Protein AF-C5KRQ6-F1 (afdb_monomer_lite)

Sequence (187 aa):
MTGAALGMICVVANYDDRAAVFVEAMVIGYIGKLASLYPPIQYAGRQFMNTWFVVCLDLTIATTDSKKEMVIAAAWRVGLTTCGILYCTIISGMLFPDFASDQMRLRSAHAISRAGHGVKCAVDQLVVSRTSNEDNIEIEDLREQFGSDVFQDLQTVMSCQSDAAAEIAVFGRTMLLSDMSTRVFKN

Organism: Perkinsus marinus (strain ATCC 50983 / TXsc) (NCBI:txid423536)

Foldseek 3Di:
DVLLVVLLVLCVVPVPDLVSSLVSLVVQLVVLVVQLVDVVCVVVSVVSNVLSCVSSVCLSVVPPDDSVVSNVSSVVSVVVVVVVVVVCVVVVCLVCLCVLLVVLVVLVVVLVVLVVVVVVVVVVVVVVPVVDPDPDDPDPCCVVVSVVVSVVSVVVSVVSPVVLVVSCVVCVVVVSDDPVSVVVPPD

Radius of gyration: 27.28 Å; chains: 1; bounding box: 44×38×87 Å

pLDDT: mean 70.38, std 9.3, range [38.59, 85.38]

Secondary structure (DSSP, 8-state):
-HHHHHHHHHHHHSTT-HHHHHHHHHHHHHHHHHHTTSGGGHHHHHHHHHHHHHHHHHHHHTTTS-HHHHHHHHHHHHHHHHHHHHHHHHHHHHH-TTHHHHHHHHHHHHHHHHHHHHHHHHHHHHHHHHH---S------THHHHHHHHHHHHHHHHHHHHHHHHHHHHHGGGT-S-TTHHHHT--

Structure (mmCIF, N/CA/C/O backbone):
data_AF-C5KRQ6-F1
#
_entry.id   AF-C5KRQ6-F1
#
loop_
_atom_site.group_PDB
_atom_site.id
_atom_site.type_symbol
_atom_site.label_atom_id
_atom_site.label_alt_id
_atom_site.label_comp_id
_atom_site.label_asym_id
_atom_site.label_entity_id
_atom_site.label_seq_id
_atom_site.pdbx_PDB_ins_code
_atom_site.Cartn_x
_atom_site.Cartn_y
_atom_site.Cartn_z
_atom_site.occupancy
_atom_site.B_iso_or_equiv
_atom_site.auth_seq_id
_atom_site.auth_comp_id
_atom_site.auth_asym_id
_atom_site.auth_atom_id
_atom_site.pdbx_PDB_model_num
ATOM 1 N N . MET A 1 1 ? -8.296 1.570 10.124 1.00 55.97 1 MET A N 1
ATOM 2 C CA . MET A 1 1 ? -9.488 2.173 10.771 1.00 55.97 1 MET A CA 1
ATOM 3 C C . MET A 1 1 ? -10.711 1.261 10.744 1.00 55.97 1 MET A C 1
ATOM 5 O O . MET A 1 1 ? -11.377 1.159 11.763 1.00 55.97 1 MET A O 1
ATOM 9 N N . THR A 1 2 ? -10.982 0.559 9.639 1.00 61.66 2 THR A N 1
ATOM 10 C CA . THR A 1 2 ? -12.114 -0.384 9.505 1.00 61.66 2 THR A CA 1
ATOM 11 C C . THR A 1 2 ? -12.164 -1.457 10.596 1.00 61.66 2 THR A C 1
ATOM 13 O O . THR A 1 2 ? -13.228 -1.691 11.153 1.00 61.66 2 THR A O 1
ATOM 16 N N . GLY A 1 3 ? -11.016 -2.036 10.972 1.00 61.69 3 GLY A N 1
ATOM 17 C CA . GLY A 1 3 ? -10.927 -2.978 12.096 1.00 61.69 3 GLY A CA 1
ATOM 18 C C . GLY A 1 3 ? -11.428 -2.371 13.405 1.00 61.69 3 GLY A C 1
ATOM 19 O O . GLY A 1 3 ? -12.387 -2.860 13.973 1.00 61.69 3 GLY A O 1
ATOM 20 N N . ALA A 1 4 ? -10.876 -1.243 13.850 1.00 61.91 4 ALA A N 1
ATOM 21 C CA . ALA A 1 4 ? -11.290 -0.617 15.111 1.00 61.91 4 ALA A CA 1
ATOM 22 C C . ALA A 1 4 ? -12.792 -0.237 15.149 1.00 61.91 4 ALA A C 1
ATOM 24 O O . ALA A 1 4 ? -13.435 -0.371 16.188 1.00 61.91 4 ALA A O 1
ATOM 25 N N . ALA A 1 5 ? -13.367 0.172 14.011 1.00 66.19 5 ALA A N 1
ATOM 26 C CA . ALA A 1 5 ? -14.798 0.462 13.891 1.00 66.19 5 ALA A CA 1
ATOM 27 C C . ALA A 1 5 ? -15.676 -0.799 14.002 1.00 66.19 5 ALA A C 1
ATOM 29 O O . ALA A 1 5 ? -16.679 -0.782 14.711 1.00 66.19 5 ALA A O 1
ATOM 30 N N . LEU A 1 6 ? -15.279 -1.905 13.364 1.00 67.38 6 LEU A N 1
ATOM 31 C CA . LEU A 1 6 ? -15.968 -3.195 13.495 1.00 67.38 6 LEU A CA 1
ATOM 32 C C . LEU A 1 6 ? -15.951 -3.701 14.943 1.00 67.38 6 LEU A C 1
ATOM 34 O O . LEU A 1 6 ? -16.947 -4.236 15.416 1.00 67.38 6 LEU A O 1
ATOM 38 N N . GLY A 1 7 ? -14.860 -3.459 15.674 1.00 64.44 7 GLY A N 1
ATOM 39 C CA . GLY A 1 7 ? -14.731 -3.835 17.088 1.00 64.44 7 GLY A CA 1
ATOM 40 C C . GLY A 1 7 ? -15.720 -3.099 17.981 1.00 64.44 7 GLY A C 1
ATOM 41 O O . GLY A 1 7 ? -16.367 -3.714 18.823 1.00 64.44 7 GLY A O 1
ATOM 42 N N . MET A 1 8 ? -15.898 -1.798 17.748 1.00 67.19 8 MET A N 1
ATOM 43 C CA . MET A 1 8 ? -16.927 -1.003 18.424 1.00 67.19 8 MET A CA 1
ATOM 44 C C . MET A 1 8 ? -18.336 -1.528 18.134 1.00 67.19 8 MET A C 1
ATOM 46 O O . MET A 1 8 ? -19.148 -1.623 19.049 1.00 67.19 8 MET A O 1
ATOM 50 N N . ILE A 1 9 ? -18.622 -1.905 16.885 1.00 71.69 9 ILE A N 1
ATOM 51 C CA . ILE A 1 9 ? -19.933 -2.443 16.499 1.00 71.69 9 ILE A CA 1
ATOM 52 C C . ILE A 1 9 ? -20.206 -3.775 17.210 1.00 71.69 9 ILE A C 1
ATOM 54 O O . ILE A 1 9 ? -21.286 -3.931 17.768 1.00 71.69 9 ILE A O 1
ATOM 58 N N . CYS A 1 10 ? -19.233 -4.690 17.269 1.00 69.62 10 CYS A N 1
ATOM 59 C CA . CYS A 1 10 ? -19.377 -5.967 17.982 1.00 69.62 10 CYS A CA 1
ATOM 60 C C . CYS A 1 10 ? -19.652 -5.773 19.483 1.00 69.62 10 CYS A C 1
ATOM 62 O O . CYS A 1 10 ? -20.529 -6.424 20.046 1.00 69.62 10 CYS A O 1
ATOM 64 N N . VAL A 1 11 ? -18.952 -4.833 20.130 1.00 68.38 11 VAL A N 1
ATOM 65 C CA . VAL A 1 11 ? -19.159 -4.527 21.559 1.00 68.38 11 VAL A CA 1
ATOM 66 C C . VAL A 1 11 ? -20.533 -3.903 21.812 1.00 68.38 11 VAL A C 1
ATOM 68 O O . VAL A 1 11 ? -21.165 -4.208 22.819 1.00 68.38 11 VAL A O 1
ATOM 71 N N . VAL A 1 12 ? -21.013 -3.042 20.910 1.00 69.94 12 VAL A N 1
ATOM 72 C CA . VAL A 1 12 ? -22.340 -2.416 21.030 1.00 69.94 12 VAL A CA 1
ATOM 73 C C . VAL A 1 12 ? -23.464 -3.414 20.738 1.00 69.94 12 VAL A C 1
ATOM 75 O O . VAL A 1 12 ? -24.499 -3.363 21.400 1.00 69.94 12 VAL A O 1
ATOM 78 N N . ALA A 1 13 ? -23.270 -4.320 19.776 1.00 73.12 13 ALA A N 1
ATOM 79 C CA . ALA A 1 13 ? -24.279 -5.289 19.359 1.00 73.12 13 ALA A CA 1
ATOM 80 C C . ALA A 1 13 ? -24.497 -6.406 20.392 1.00 73.12 13 ALA A C 1
ATOM 82 O O . ALA A 1 13 ? -25.642 -6.757 20.660 1.00 73.12 13 ALA A O 1
ATOM 83 N N . ASN A 1 14 ? -23.425 -6.926 21.002 1.00 70.25 14 ASN A N 1
ATOM 84 C CA . ASN A 1 14 ? -23.485 -8.103 21.876 1.00 70.25 14 ASN A CA 1
ATOM 85 C C . ASN A 1 14 ? -22.848 -7.859 23.250 1.00 70.25 14 ASN A C 1
ATOM 87 O O . ASN A 1 14 ? -22.051 -8.656 23.730 1.00 70.25 14 ASN A O 1
ATOM 91 N N . TYR A 1 15 ? -23.196 -6.759 23.917 1.00 65.38 15 TYR A N 1
ATOM 92 C CA . TYR A 1 15 ? -22.554 -6.400 25.189 1.00 65.38 15 TYR A CA 1
ATOM 93 C C . TYR A 1 15 ? -22.818 -7.402 26.341 1.00 65.38 15 TYR A C 1
ATOM 95 O O . TYR A 1 15 ? -22.016 -7.471 27.271 1.00 65.38 15 TYR A O 1
ATOM 103 N N . ASP A 1 16 ? -23.938 -8.141 26.310 1.00 63.03 16 ASP A N 1
ATOM 104 C CA . ASP A 1 16 ? -24.380 -9.021 27.411 1.00 63.03 16 ASP A CA 1
ATOM 105 C C . ASP A 1 16 ? -23.802 -10.446 27.334 1.00 63.03 16 ASP A C 1
ATOM 107 O O . ASP A 1 16 ? -23.694 -11.118 28.361 1.00 63.03 16 ASP A O 1
ATOM 111 N N . ASP A 1 17 ? -23.399 -10.916 26.146 1.00 69.50 17 ASP A N 1
ATOM 112 C CA . ASP A 1 17 ? -22.912 -12.286 25.946 1.00 69.50 17 ASP A CA 1
ATOM 113 C C . ASP A 1 17 ? -21.424 -12.310 25.565 1.00 69.50 17 ASP A C 1
ATOM 115 O O . ASP A 1 17 ? -21.011 -12.062 24.429 1.00 69.50 17 ASP A O 1
ATOM 119 N N . ARG A 1 18 ? -20.600 -12.660 26.557 1.00 65.44 18 ARG A N 1
ATOM 120 C CA . ARG A 1 18 ? -19.135 -12.735 26.445 1.00 65.44 18 ARG A CA 1
ATOM 121 C C . ARG A 1 18 ? -18.680 -13.761 25.412 1.00 65.44 18 ARG A C 1
ATOM 123 O O . ARG A 1 18 ? -17.660 -13.554 24.752 1.00 65.44 18 ARG A O 1
ATOM 130 N N . ALA A 1 19 ? -19.407 -14.870 25.293 1.00 69.88 19 ALA A N 1
ATOM 131 C CA . ALA A 1 19 ? -19.068 -15.920 24.346 1.00 69.88 19 ALA A CA 1
ATOM 132 C C . ALA A 1 19 ? -19.356 -15.450 22.917 1.00 69.88 19 ALA A C 1
ATOM 134 O O . ALA A 1 19 ? -18.533 -15.673 22.031 1.00 69.88 19 ALA A O 1
ATOM 135 N N . ALA A 1 20 ? -20.458 -14.723 22.714 1.00 69.69 20 ALA A N 1
ATOM 136 C CA . ALA A 1 20 ? -20.800 -14.144 21.419 1.00 69.69 20 ALA A CA 1
ATOM 137 C C . ALA A 1 20 ? -19.736 -13.142 20.941 1.00 69.69 20 ALA A C 1
ATOM 139 O O . ALA A 1 20 ? -19.226 -13.285 19.832 1.00 69.69 20 ALA A O 1
ATOM 140 N N . VAL A 1 21 ? -19.304 -12.206 21.798 1.00 69.06 21 VAL A N 1
ATOM 141 C CA . VAL A 1 21 ? -18.252 -11.226 21.446 1.00 69.06 21 VAL A CA 1
ATOM 142 C C . VAL A 1 21 ? -16.930 -11.915 21.103 1.00 69.06 21 VAL A C 1
ATOM 144 O O . VAL A 1 21 ? -16.246 -11.518 20.159 1.00 69.06 21 VAL A O 1
ATOM 147 N N . PHE A 1 22 ? -16.564 -12.969 21.836 1.00 74.06 22 PHE A N 1
ATOM 148 C CA . PHE A 1 22 ? -15.344 -13.729 21.563 1.00 74.06 22 PHE A CA 1
ATOM 149 C C . PHE A 1 22 ? -15.416 -14.516 20.244 1.00 74.06 22 PHE A C 1
ATOM 151 O O . PHE A 1 22 ? -14.442 -14.561 19.489 1.00 74.06 22 PHE A O 1
ATOM 158 N N . VAL A 1 23 ? -16.568 -15.113 19.933 1.00 75.56 23 VAL A N 1
ATOM 159 C CA . VAL A 1 23 ? -16.784 -15.844 18.677 1.00 75.56 23 VAL A CA 1
ATOM 160 C C . VAL A 1 23 ? -16.802 -14.889 17.483 1.00 75.56 23 VAL A C 1
ATOM 162 O O . VAL A 1 23 ? -16.120 -15.148 16.492 1.00 75.56 23 VAL A O 1
ATOM 165 N N . GLU A 1 24 ? -17.491 -13.751 17.578 1.00 71.88 24 GLU A N 1
ATOM 166 C CA . GLU A 1 24 ? -17.483 -12.714 16.535 1.00 71.88 24 GLU A CA 1
ATOM 167 C C . GLU A 1 24 ? -16.070 -12.175 16.287 1.00 71.88 24 GLU A C 1
ATOM 169 O O . GLU A 1 24 ? -15.627 -12.039 15.142 1.00 71.88 24 GLU A O 1
ATOM 174 N N . ALA A 1 25 ? -15.313 -11.964 17.364 1.00 72.75 25 ALA A N 1
ATOM 175 C CA . ALA A 1 25 ? -13.907 -11.613 17.297 1.00 72.75 25 ALA A CA 1
ATOM 176 C C . ALA A 1 25 ? -13.062 -12.673 16.566 1.00 72.75 25 ALA A C 1
ATOM 178 O O . ALA A 1 25 ? -12.245 -12.327 15.710 1.00 72.75 25 ALA A O 1
ATOM 179 N N . MET A 1 26 ? -13.254 -13.961 16.848 1.00 76.19 26 MET A N 1
ATOM 180 C CA . MET A 1 26 ? -12.542 -15.040 16.154 1.00 76.19 26 MET A CA 1
ATOM 181 C C . MET A 1 26 ? -12.874 -15.083 14.657 1.00 76.19 26 MET A C 1
ATOM 183 O O . MET A 1 26 ? -11.964 -15.224 13.837 1.00 76.19 26 MET A O 1
ATOM 187 N N . VAL A 1 27 ? -14.146 -14.905 14.286 1.00 79.75 27 VAL A N 1
ATOM 188 C CA . VAL A 1 27 ? -14.591 -14.889 12.881 1.00 79.75 27 VAL A CA 1
ATOM 189 C C . VAL A 1 27 ? -13.942 -13.737 12.114 1.00 79.75 27 VAL A C 1
ATOM 191 O O . VAL A 1 27 ? -13.395 -13.940 11.028 1.00 79.75 27 VAL A O 1
ATOM 194 N N . ILE A 1 28 ? -13.922 -12.535 12.690 1.00 76.50 28 ILE A N 1
ATOM 195 C CA . ILE A 1 28 ? -13.298 -11.367 12.056 1.00 76.50 28 ILE A CA 1
ATOM 196 C C . ILE A 1 28 ? -11.774 -11.545 11.956 1.00 76.50 28 ILE A C 1
ATOM 198 O O . ILE A 1 28 ? -11.183 -11.260 10.911 1.00 76.50 28 ILE A O 1
ATOM 202 N N . GLY A 1 29 ? -11.132 -12.096 12.990 1.00 77.06 29 GLY A N 1
ATOM 203 C CA . GLY A 1 29 ? -9.709 -12.443 12.954 1.00 77.06 29 GLY A CA 1
ATOM 204 C C . GLY A 1 29 ? -9.375 -13.464 11.860 1.00 77.06 29 GLY A C 1
ATOM 205 O O . GLY A 1 29 ? -8.373 -13.315 11.157 1.00 77.06 29 GLY A O 1
ATOM 206 N N . TYR A 1 30 ? -10.242 -14.459 11.658 1.00 81.75 30 TYR A N 1
ATOM 207 C CA . TYR A 1 30 ? -10.107 -15.462 10.602 1.00 81.75 30 TYR A CA 1
ATOM 208 C C . TYR A 1 30 ? -10.203 -14.845 9.200 1.00 81.75 30 TYR A C 1
ATOM 210 O O . TYR A 1 30 ? -9.361 -15.128 8.347 1.00 81.75 30 TYR A O 1
ATOM 218 N N . ILE A 1 31 ? -11.148 -13.927 8.973 1.00 81.56 31 ILE A N 1
ATOM 219 C CA . ILE A 1 31 ? -11.245 -13.163 7.715 1.00 81.56 31 ILE A CA 1
ATOM 220 C C . ILE A 1 31 ? -9.970 -12.339 7.483 1.00 81.56 31 ILE A C 1
ATOM 222 O O . ILE A 1 31 ? -9.421 -12.329 6.380 1.00 81.56 31 ILE A O 1
ATOM 226 N N . GLY A 1 32 ? -9.441 -11.710 8.535 1.00 75.62 32 GLY A N 1
ATOM 227 C CA . GLY A 1 32 ? -8.156 -11.011 8.492 1.00 75.62 32 GLY A CA 1
ATOM 228 C C . GLY A 1 32 ? -6.992 -11.912 8.076 1.00 75.62 32 GLY A C 1
ATOM 229 O O . GLY A 1 32 ? -6.156 -11.539 7.246 1.00 75.62 32 GLY A O 1
ATOM 230 N N . LYS A 1 33 ? -6.961 -13.139 8.605 1.00 79.19 33 LYS A N 1
ATOM 231 C CA . LYS A 1 33 ? -5.966 -14.147 8.234 1.00 79.19 33 LYS A CA 1
ATOM 232 C C . LYS A 1 33 ? -6.115 -14.581 6.779 1.00 79.19 33 LYS A C 1
ATOM 234 O O . LYS A 1 33 ? -5.097 -14.681 6.094 1.00 79.19 33 LYS A O 1
ATOM 239 N N . LEU A 1 34 ? -7.337 -14.792 6.296 1.00 81.94 34 LEU A N 1
ATOM 240 C CA . LEU A 1 34 ? -7.598 -15.108 4.891 1.00 81.94 34 LEU A CA 1
ATOM 241 C C . LEU A 1 34 ? -7.117 -13.984 3.967 1.00 81.94 34 LEU A C 1
ATOM 243 O O . LEU A 1 34 ? -6.416 -14.256 2.996 1.00 81.94 34 LEU A O 1
ATOM 247 N N . ALA A 1 35 ? -7.380 -12.723 4.317 1.00 77.69 35 ALA A N 1
ATOM 248 C CA . ALA A 1 35 ? -6.858 -11.578 3.574 1.00 77.69 35 ALA A CA 1
ATOM 249 C C . ALA A 1 35 ? -5.318 -11.568 3.546 1.00 77.69 35 ALA A C 1
ATOM 251 O O . ALA A 1 35 ? -4.715 -11.262 2.523 1.00 77.69 35 ALA A O 1
ATOM 252 N N . SER A 1 36 ? -4.659 -11.985 4.634 1.00 77.88 36 SER A N 1
ATOM 253 C CA . SER A 1 36 ? -3.191 -12.056 4.690 1.00 77.88 36 SER A CA 1
ATOM 254 C C . SER A 1 36 ? -2.554 -13.093 3.748 1.00 77.88 36 SER A C 1
ATOM 256 O O . SER A 1 36 ? -1.341 -13.055 3.539 1.00 77.88 36 SER A O 1
ATOM 258 N N . LEU A 1 37 ? -3.338 -14.022 3.188 1.00 82.19 37 LEU A N 1
ATOM 259 C CA . LEU A 1 37 ? -2.859 -15.009 2.214 1.00 82.19 37 LEU A CA 1
ATOM 260 C C . LEU A 1 37 ? -2.797 -14.445 0.788 1.00 82.19 37 LEU A C 1
ATOM 262 O O . LEU A 1 37 ? -2.116 -15.023 -0.055 1.00 82.19 37 LEU A O 1
ATOM 266 N N . TYR A 1 38 ? -3.466 -13.321 0.517 1.00 81.06 38 TYR A N 1
ATOM 267 C CA . TYR A 1 38 ? -3.449 -12.688 -0.796 1.00 81.06 38 TYR A CA 1
ATOM 268 C C . TYR A 1 38 ? -2.217 -11.764 -0.922 1.00 81.06 38 TYR A C 1
ATOM 270 O O . TYR A 1 38 ? -2.122 -10.784 -0.175 1.00 81.06 38 TYR A O 1
ATOM 278 N N . PRO A 1 39 ? -1.258 -12.042 -1.835 1.00 71.62 39 PRO A N 1
ATOM 279 C CA . PRO A 1 39 ? 0.042 -11.357 -1.875 1.00 71.62 39 PRO A CA 1
ATOM 280 C C . PRO A 1 39 ? -0.027 -9.819 -1.946 1.00 71.62 39 PRO A C 1
ATOM 282 O O . PRO A 1 39 ? 0.722 -9.174 -1.214 1.00 71.62 39 PRO A O 1
ATOM 285 N N . PRO A 1 40 ? -0.945 -9.203 -2.719 1.00 69.88 40 PRO A N 1
ATOM 286 C CA . PRO A 1 40 ? -1.066 -7.743 -2.789 1.00 69.88 40 PRO A CA 1
ATOM 287 C C . PRO A 1 40 ? -1.451 -7.059 -1.469 1.00 69.88 40 PRO A C 1
ATOM 289 O O . PRO A 1 40 ? -1.097 -5.906 -1.252 1.00 69.88 40 PRO A O 1
ATOM 292 N N . ILE A 1 41 ? -2.174 -7.747 -0.578 1.00 73.50 41 ILE A N 1
ATOM 293 C CA . ILE A 1 41 ? -2.696 -7.171 0.679 1.00 73.50 41 ILE A CA 1
ATOM 294 C C . ILE A 1 41 ? -2.135 -7.872 1.921 1.00 73.50 41 ILE A C 1
ATOM 296 O O . ILE A 1 41 ? -2.608 -7.642 3.035 1.00 73.50 41 ILE A O 1
ATOM 300 N N . GLN A 1 42 ? -1.110 -8.712 1.755 1.00 74.06 42 GLN A N 1
ATOM 301 C CA . GLN A 1 42 ? -0.561 -9.569 2.805 1.00 74.06 42 GLN A CA 1
ATOM 302 C C . GLN A 1 42 ? -0.180 -8.789 4.072 1.00 74.06 42 GLN A C 1
ATOM 304 O O . GLN A 1 42 ? -0.476 -9.226 5.189 1.00 74.06 42 GLN A O 1
ATOM 309 N N . TYR A 1 43 ? 0.447 -7.620 3.910 1.00 74.44 43 TYR A N 1
ATOM 310 C CA . TYR A 1 43 ? 0.819 -6.757 5.031 1.00 74.44 43 TYR A CA 1
ATOM 311 C C . TYR A 1 43 ? -0.409 -6.176 5.742 1.00 74.44 43 TYR A C 1
ATOM 313 O O . TYR A 1 43 ? -0.499 -6.238 6.968 1.00 74.44 43 TYR A O 1
ATOM 321 N N . ALA A 1 44 ? -1.387 -5.682 4.977 1.00 71.94 44 ALA A N 1
ATOM 322 C CA . ALA A 1 44 ? -2.624 -5.125 5.516 1.00 71.94 44 ALA A CA 1
ATOM 323 C C . ALA A 1 44 ? -3.437 -6.184 6.276 1.00 71.94 44 ALA A C 1
ATOM 325 O O . ALA A 1 44 ? -3.900 -5.921 7.385 1.00 71.94 44 ALA A O 1
ATOM 326 N N . GLY A 1 45 ? -3.538 -7.402 5.734 1.00 72.81 45 GLY A N 1
ATOM 327 C CA . GLY A 1 45 ? -4.190 -8.531 6.400 1.00 72.81 45 GLY A CA 1
ATOM 328 C C . GLY A 1 45 ? -3.483 -8.947 7.693 1.00 72.81 45 GLY A C 1
ATOM 329 O O . GLY A 1 45 ? -4.137 -9.166 8.713 1.00 72.81 45 GLY A O 1
ATOM 330 N N . ARG A 1 46 ? -2.140 -8.988 7.701 1.00 74.88 46 ARG A N 1
ATOM 331 C CA . ARG A 1 46 ? -1.363 -9.257 8.927 1.00 74.88 46 ARG A CA 1
ATOM 332 C C . ARG A 1 46 ? -1.565 -8.177 9.984 1.00 74.88 46 ARG A C 1
ATOM 334 O O . ARG A 1 46 ? -1.758 -8.516 11.149 1.00 74.88 46 ARG A O 1
ATOM 341 N N . GLN A 1 47 ? -1.543 -6.902 9.595 1.00 74.81 47 GLN A N 1
ATOM 342 C CA . GLN A 1 47 ? -1.747 -5.813 10.547 1.00 74.81 47 GLN A CA 1
ATOM 343 C C . GLN A 1 47 ? -3.163 -5.781 11.105 1.00 74.81 47 GLN A C 1
ATOM 345 O O . GLN A 1 47 ? -3.333 -5.609 12.311 1.00 74.81 47 GLN A O 1
ATOM 350 N N . PHE A 1 48 ? -4.165 -6.013 10.257 1.00 75.50 48 PHE A N 1
ATOM 351 C CA . PHE A 1 48 ? -5.555 -6.144 10.677 1.00 75.50 48 PHE A CA 1
ATOM 352 C C . PHE A 1 48 ? -5.716 -7.253 11.721 1.00 75.50 48 PHE A C 1
ATOM 354 O O . PHE A 1 48 ? -6.292 -7.023 12.778 1.00 75.50 48 PHE A O 1
ATOM 361 N N . MET A 1 49 ? -5.141 -8.431 11.468 1.00 74.56 49 MET A N 1
ATOM 362 C CA . MET A 1 49 ? -5.190 -9.546 12.412 1.00 74.56 49 MET A CA 1
ATOM 363 C C . MET A 1 49 ? -4.501 -9.209 13.743 1.00 74.56 49 MET A C 1
ATOM 365 O O . MET A 1 49 ? -5.057 -9.503 14.796 1.00 74.56 49 MET A O 1
ATOM 369 N N . ASN A 1 50 ? -3.329 -8.564 13.718 1.00 74.00 50 ASN A N 1
ATOM 370 C CA . ASN A 1 50 ? -2.616 -8.172 14.938 1.00 74.00 50 ASN A CA 1
ATOM 371 C C . ASN A 1 50 ? -3.391 -7.143 15.767 1.00 74.00 50 ASN A C 1
ATOM 373 O O . ASN A 1 50 ? -3.528 -7.311 16.977 1.00 74.00 50 ASN A O 1
ATOM 377 N N . THR A 1 51 ? -3.919 -6.093 15.130 1.00 73.12 51 THR A N 1
ATOM 378 C CA . THR A 1 51 ? -4.735 -5.092 15.840 1.00 73.12 51 THR A CA 1
ATOM 379 C C . THR A 1 51 ? -5.981 -5.732 16.424 1.00 73.12 51 THR A C 1
ATOM 381 O O . THR A 1 51 ? -6.326 -5.465 17.570 1.00 73.12 51 THR A O 1
ATOM 384 N N . TRP A 1 52 ? -6.624 -6.616 15.667 1.00 72.75 52 TRP A N 1
ATOM 385 C CA . TRP A 1 52 ? -7.814 -7.314 16.122 1.00 72.75 52 TRP A CA 1
ATOM 386 C C . TRP A 1 52 ? -7.530 -8.249 17.301 1.00 72.75 52 TRP A C 1
ATOM 388 O O . TRP A 1 52 ? -8.256 -8.232 18.288 1.00 72.75 52 TRP A O 1
ATOM 398 N N . PHE A 1 53 ? -6.425 -8.995 17.258 1.00 70.06 53 PHE A N 1
ATOM 399 C CA . PHE A 1 53 ? -6.006 -9.862 18.356 1.00 70.06 53 PHE A CA 1
ATOM 400 C C . PHE A 1 53 ? -5.770 -9.066 19.646 1.00 70.06 53 PHE A C 1
ATOM 402 O O . PHE A 1 53 ? -6.301 -9.432 20.688 1.00 70.06 53 PHE A O 1
ATOM 409 N N . VAL A 1 54 ? -5.058 -7.936 19.572 1.00 68.06 54 VAL A N 1
ATOM 410 C CA . VAL A 1 54 ? -4.849 -7.045 20.729 1.00 68.06 54 VAL A CA 1
ATOM 411 C C . VAL A 1 54 ? -6.180 -6.490 21.250 1.00 68.06 54 VAL A C 1
ATOM 413 O O . VAL A 1 54 ? -6.416 -6.496 22.455 1.00 68.06 54 VAL A O 1
ATOM 416 N N . VAL A 1 55 ? -7.078 -6.058 20.358 1.00 68.56 55 VAL A N 1
ATOM 417 C CA . VAL A 1 55 ? -8.381 -5.492 20.739 1.00 68.56 55 VAL A CA 1
ATOM 418 C C . VAL A 1 55 ? -9.272 -6.526 21.421 1.00 68.56 55 VAL A C 1
ATOM 420 O O . VAL A 1 55 ? -9.906 -6.196 22.418 1.00 68.56 55 VAL A O 1
ATOM 423 N N . CYS A 1 56 ? -9.334 -7.756 20.915 1.00 66.88 56 CYS A N 1
ATOM 424 C CA . CYS A 1 56 ? -10.239 -8.777 21.437 1.00 66.88 56 CYS A CA 1
ATOM 425 C C . CYS A 1 56 ? -9.728 -9.408 22.733 1.00 66.88 56 CYS A C 1
ATOM 427 O O . CYS A 1 56 ? -10.529 -9.670 23.626 1.00 66.88 56 CYS A O 1
ATOM 429 N N . LEU A 1 57 ? -8.412 -9.600 22.860 1.00 67.19 57 LEU A N 1
ATOM 430 C CA . LEU A 1 57 ? -7.787 -10.210 24.036 1.00 67.19 57 LEU A CA 1
ATOM 431 C C . LEU A 1 57 ? -7.831 -9.259 25.247 1.00 67.19 57 LEU A C 1
ATOM 433 O O . LEU A 1 57 ? -8.155 -9.669 26.357 1.00 67.19 57 LEU A O 1
ATOM 437 N N . ASP A 1 58 ? -7.621 -7.962 25.021 1.00 64.69 58 ASP A N 1
ATOM 438 C CA . ASP A 1 58 ? -7.758 -6.940 26.064 1.00 64.69 58 ASP A CA 1
ATOM 439 C C . ASP A 1 58 ? -9.238 -6.721 26.462 1.00 64.69 58 ASP A C 1
ATOM 441 O O . ASP A 1 58 ? -9.541 -6.291 27.569 1.00 64.69 58 ASP A O 1
ATOM 445 N N . LEU A 1 59 ? -10.205 -7.022 25.580 1.00 61.91 59 LEU A N 1
ATOM 446 C CA . LEU A 1 59 ? -11.640 -6.980 25.908 1.00 61.91 59 LEU A CA 1
ATOM 447 C C . LEU A 1 59 ? -12.069 -8.184 26.746 1.00 61.91 59 LEU A C 1
ATOM 449 O O . LEU A 1 59 ? -12.791 -7.999 27.714 1.00 61.91 59 LEU A O 1
ATOM 453 N N . THR A 1 60 ? -11.615 -9.397 26.424 1.00 61.69 60 THR A N 1
ATOM 454 C CA . THR A 1 60 ? -11.947 -10.587 27.219 1.00 61.69 60 THR A CA 1
ATOM 455 C C . THR A 1 60 ? -11.311 -10.560 28.605 1.00 61.69 60 THR A C 1
ATOM 457 O O . THR A 1 60 ? -11.969 -10.961 29.562 1.00 61.69 60 THR A O 1
ATOM 460 N N . ILE A 1 61 ? -10.085 -10.042 28.745 1.00 63.50 61 ILE A N 1
ATOM 461 C CA . ILE A 1 61 ? -9.394 -9.959 30.043 1.00 63.50 61 ILE A CA 1
ATOM 462 C C . ILE A 1 61 ? -9.974 -8.853 30.945 1.00 63.50 61 ILE A C 1
ATOM 464 O O . ILE A 1 61 ? -10.103 -9.067 32.147 1.00 63.50 61 ILE A O 1
ATOM 468 N N . ALA A 1 62 ? -10.370 -7.699 30.398 1.00 56.66 62 ALA A N 1
ATOM 469 C CA . ALA A 1 62 ? -10.826 -6.545 31.187 1.00 56.66 62 ALA A CA 1
ATOM 470 C C . ALA A 1 62 ? -12.316 -6.584 31.615 1.00 56.66 62 ALA A C 1
ATOM 472 O O . ALA A 1 62 ? -12.837 -5.599 32.128 1.00 56.66 62 ALA A O 1
ATOM 473 N N . THR A 1 63 ? -13.035 -7.696 31.418 1.00 52.22 63 THR A N 1
ATOM 474 C CA . THR A 1 63 ? -14.514 -7.784 31.547 1.00 52.22 63 THR A CA 1
ATOM 475 C C . THR A 1 63 ? -15.073 -7.836 32.979 1.00 52.22 63 THR A C 1
ATOM 477 O O . THR A 1 63 ? -16.149 -8.398 33.214 1.00 52.22 63 THR A O 1
ATOM 480 N N . THR A 1 64 ? -14.399 -7.223 33.950 1.00 54.81 64 THR A N 1
ATOM 481 C CA . THR A 1 64 ? -14.970 -7.074 35.302 1.00 54.81 64 THR A CA 1
ATOM 482 C C . THR A 1 64 ? -15.842 -5.824 35.451 1.00 54.81 64 THR A C 1
ATOM 484 O O . THR A 1 64 ? -16.582 -5.736 36.427 1.00 54.81 64 THR A O 1
ATOM 487 N N . ASP A 1 65 ? -15.828 -4.905 34.478 1.00 58.00 65 ASP A N 1
ATOM 488 C CA . ASP A 1 65 ? -16.405 -3.571 34.656 1.00 58.00 65 ASP A CA 1
ATOM 489 C C . ASP A 1 65 ? -17.680 -3.258 33.853 1.00 58.00 65 ASP A C 1
ATOM 491 O O . ASP A 1 65 ? -18.041 -3.892 32.860 1.00 58.00 65 ASP A O 1
ATOM 495 N N . SER A 1 66 ? -18.386 -2.238 34.352 1.00 67.56 66 SER A N 1
ATOM 496 C CA . SER A 1 66 ? -19.676 -1.714 33.887 1.00 67.56 66 SER A CA 1
ATOM 497 C C . SER A 1 66 ? -19.689 -1.340 32.395 1.00 67.56 66 SER A C 1
ATOM 499 O O . SER A 1 66 ? -18.678 -0.914 31.841 1.00 67.56 66 SER A O 1
ATOM 501 N N . LYS A 1 67 ? -20.865 -1.389 31.740 1.00 68.50 67 LYS A N 1
ATOM 502 C CA . LYS A 1 67 ? -21.055 -1.096 30.294 1.00 68.50 67 LYS A CA 1
ATOM 503 C C . LYS A 1 67 ? -20.344 0.177 29.814 1.00 68.50 67 LYS A C 1
ATOM 505 O O . LYS A 1 67 ? -19.853 0.233 28.690 1.00 68.50 67 LYS A O 1
ATOM 510 N N . LYS A 1 68 ? -20.303 1.214 30.658 1.00 68.38 68 LYS A N 1
ATOM 511 C CA . LYS A 1 68 ? -19.635 2.487 30.345 1.00 68.38 68 LYS A CA 1
ATOM 512 C C . LYS A 1 68 ? -18.123 2.325 30.191 1.00 68.38 68 LYS A C 1
ATOM 514 O O . LYS A 1 68 ? -17.535 2.956 29.322 1.00 68.38 68 LYS A O 1
ATOM 519 N N . GLU A 1 69 ? -17.512 1.468 30.993 1.00 71.25 69 GLU A N 1
ATOM 520 C CA . GLU A 1 69 ? -16.069 1.247 31.003 1.00 71.25 69 GLU A CA 1
ATOM 521 C C . GLU A 1 69 ? -15.622 0.418 29.800 1.00 71.25 69 GLU A C 1
ATOM 523 O O . GLU A 1 69 ? -14.623 0.756 29.172 1.00 71.25 69 GLU A O 1
ATOM 528 N N . MET A 1 70 ? -16.429 -0.559 29.369 1.00 67.12 70 MET A N 1
ATOM 529 C CA . MET A 1 70 ? -16.178 -1.296 28.122 1.00 67.12 70 MET A CA 1
ATOM 530 C C . MET A 1 70 ? -16.188 -0.381 26.890 1.00 67.12 70 MET A C 1
ATOM 532 O O . MET A 1 70 ? -15.327 -0.499 26.017 1.00 67.12 70 MET A O 1
ATOM 536 N N . VAL A 1 71 ? -17.134 0.563 26.822 1.00 71.69 71 VAL A N 1
ATOM 537 C CA . VAL A 1 71 ? -17.211 1.530 25.713 1.00 71.69 71 VAL A CA 1
ATOM 538 C C . VAL A 1 71 ? -16.047 2.524 25.760 1.00 71.69 71 VAL A C 1
ATOM 540 O O . VAL A 1 71 ? -15.462 2.826 24.721 1.00 71.69 71 VAL A O 1
ATOM 543 N N . ILE A 1 72 ? -15.663 3.003 26.947 1.00 74.75 72 ILE A N 1
ATOM 544 C CA . ILE A 1 72 ? -14.508 3.900 27.113 1.00 74.75 72 ILE A CA 1
ATOM 545 C C . ILE A 1 72 ? -13.201 3.188 26.735 1.00 74.75 72 ILE A C 1
ATOM 547 O O . ILE A 1 72 ? -12.380 3.764 26.021 1.00 74.75 72 ILE A O 1
ATOM 551 N N . ALA A 1 73 ? -13.027 1.926 27.133 1.00 69.25 73 ALA A N 1
ATOM 552 C CA . ALA A 1 73 ? -11.873 1.117 26.752 1.00 69.25 73 ALA A CA 1
ATOM 553 C C . ALA A 1 73 ? -11.809 0.911 25.229 1.00 69.25 73 ALA A C 1
ATOM 555 O O . ALA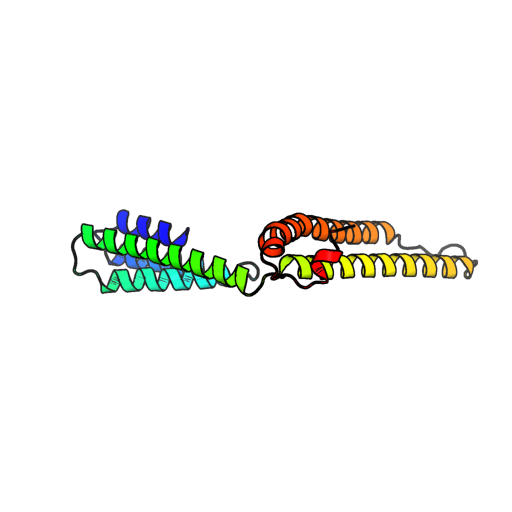 A 1 73 ? -10.755 1.101 24.618 1.00 69.25 73 ALA A O 1
ATOM 556 N N . ALA A 1 74 ? -12.943 0.607 24.587 1.00 69.19 74 ALA A N 1
ATOM 557 C CA . ALA A 1 74 ? -13.023 0.507 23.131 1.00 69.19 74 ALA A CA 1
ATOM 558 C C . ALA A 1 74 ? -12.678 1.842 22.437 1.00 69.19 74 ALA A C 1
ATOM 560 O O . ALA A 1 74 ? -11.908 1.857 21.474 1.00 69.19 74 ALA A O 1
ATOM 561 N N . ALA A 1 75 ? -13.168 2.971 22.958 1.00 74.19 75 ALA A N 1
ATOM 562 C CA . ALA A 1 75 ? -12.872 4.301 22.428 1.00 74.19 75 ALA A CA 1
ATOM 563 C C . ALA A 1 75 ? -11.383 4.672 22.561 1.00 74.19 75 ALA A C 1
ATOM 565 O O . ALA A 1 75 ? -10.784 5.173 21.606 1.00 74.19 75 ALA A O 1
ATOM 566 N N . TRP A 1 76 ? -10.757 4.372 23.705 1.00 72.94 76 TRP A N 1
ATOM 567 C CA . TRP A 1 76 ? -9.324 4.599 23.916 1.00 72.94 76 TRP A CA 1
ATOM 568 C C . TRP A 1 76 ? -8.470 3.805 22.922 1.00 72.94 76 TRP A C 1
ATOM 570 O O . TRP A 1 76 ? -7.506 4.330 22.363 1.00 72.94 76 TRP A O 1
ATOM 580 N N . ARG A 1 77 ? -8.873 2.568 22.606 1.00 67.31 77 ARG A N 1
ATOM 581 C CA . ARG A 1 77 ? -8.208 1.733 21.594 1.00 67.31 77 ARG A CA 1
ATOM 582 C C . ARG A 1 77 ? -8.333 2.316 20.188 1.00 67.31 77 ARG A C 1
ATOM 584 O O . ARG A 1 77 ? -7.333 2.357 19.470 1.00 67.31 77 ARG A O 1
ATOM 591 N N . VAL A 1 78 ? -9.509 2.813 19.790 1.00 71.38 78 VAL A N 1
ATOM 592 C CA . VAL A 1 78 ? -9.680 3.523 18.504 1.00 71.38 78 VAL A CA 1
ATOM 593 C C . VAL A 1 78 ? -8.744 4.734 18.443 1.00 71.38 78 VAL A C 1
ATOM 595 O O . VAL A 1 78 ? -8.064 4.929 17.432 1.00 71.38 78 VAL A O 1
ATOM 598 N N . GLY A 1 79 ? -8.653 5.494 19.538 1.00 75.00 79 GLY A N 1
ATOM 599 C CA . GLY A 1 79 ? -7.747 6.634 19.671 1.00 75.00 79 GLY A CA 1
ATOM 600 C C . GLY A 1 79 ? -6.280 6.246 19.486 1.00 75.00 79 GLY A C 1
ATOM 601 O O . GLY A 1 79 ? -5.622 6.753 18.580 1.00 75.00 79 GLY A O 1
ATOM 602 N N . LEU A 1 80 ? -5.779 5.289 20.273 1.00 74.00 80 LEU A N 1
ATOM 603 C CA . LEU A 1 80 ? -4.386 4.832 20.203 1.00 74.00 80 LEU A CA 1
ATOM 604 C C . LEU A 1 80 ? -4.025 4.235 18.840 1.00 74.00 80 LEU A C 1
ATOM 606 O O . LEU A 1 80 ? -2.947 4.508 18.315 1.00 74.00 80 LEU A O 1
ATOM 610 N N . THR A 1 81 ? -4.934 3.469 18.233 1.00 70.88 81 THR A N 1
ATOM 611 C CA . THR A 1 81 ? -4.707 2.894 16.899 1.00 70.88 81 THR A CA 1
ATOM 612 C C . THR A 1 81 ? -4.623 3.994 15.842 1.00 70.88 81 THR A C 1
ATOM 614 O O . THR A 1 81 ? -3.780 3.935 14.951 1.00 70.88 81 THR A O 1
ATOM 617 N N . THR A 1 82 ? -5.464 5.025 15.949 1.00 73.88 82 THR A N 1
ATOM 618 C CA . THR A 1 82 ? -5.450 6.171 15.028 1.00 73.88 82 THR A CA 1
ATOM 619 C C . THR A 1 82 ? -4.171 6.992 15.188 1.00 73.88 82 THR A C 1
ATOM 621 O O . THR A 1 82 ? -3.521 7.299 14.191 1.00 73.88 82 THR A O 1
ATOM 624 N N . CYS A 1 83 ? -3.754 7.271 16.426 1.00 78.56 83 CYS A N 1
ATOM 625 C CA . CYS A 1 83 ? -2.490 7.950 16.713 1.00 78.56 83 CYS A CA 1
ATOM 626 C C . CYS A 1 83 ? -1.279 7.150 16.216 1.00 78.56 83 CYS A C 1
ATOM 628 O O . CYS A 1 83 ? -0.380 7.725 15.612 1.00 78.56 83 CYS A O 1
ATOM 630 N N . GLY A 1 84 ? -1.267 5.829 16.419 1.00 71.81 84 GLY A N 1
ATOM 631 C CA . GLY A 1 84 ? -0.203 4.951 15.930 1.00 71.81 84 GLY A CA 1
ATOM 632 C C . GLY A 1 84 ? -0.111 4.933 14.404 1.00 71.81 84 GLY A C 1
ATOM 633 O O . GLY A 1 84 ? 0.988 5.010 13.863 1.00 71.81 84 GLY A O 1
ATOM 634 N N . ILE A 1 85 ? -1.251 4.904 13.702 1.00 73.69 85 ILE A N 1
ATOM 635 C CA . ILE A 1 85 ? -1.284 5.017 12.236 1.00 73.69 85 ILE A CA 1
ATOM 636 C C . ILE A 1 85 ? -0.706 6.363 11.801 1.00 73.69 85 ILE A C 1
ATOM 638 O O . ILE A 1 85 ? 0.197 6.376 10.974 1.00 73.69 85 ILE A O 1
ATOM 642 N N . LEU A 1 86 ? -1.168 7.474 12.383 1.00 77.44 86 LEU A N 1
ATOM 643 C CA . LEU A 1 86 ? -0.665 8.811 12.053 1.00 77.44 86 LEU A CA 1
ATOM 644 C C . LEU A 1 86 ? 0.845 8.921 12.281 1.00 77.44 86 LEU A C 1
ATOM 646 O O . LEU A 1 86 ? 1.565 9.405 11.412 1.00 77.44 86 LEU A O 1
ATOM 650 N N . TYR A 1 87 ? 1.330 8.428 13.420 1.00 78.00 87 TYR A N 1
ATOM 651 C CA . TYR A 1 87 ? 2.750 8.415 13.752 1.00 78.00 87 TYR A CA 1
ATOM 652 C C . TYR A 1 87 ? 3.566 7.607 12.737 1.00 78.00 87 TYR A C 1
ATOM 654 O O . TYR A 1 87 ? 4.549 8.112 12.199 1.00 78.00 87 TYR A O 1
ATOM 662 N N . CYS A 1 88 ? 3.128 6.386 12.415 1.00 74.00 88 CYS A N 1
ATOM 663 C CA . CYS A 1 88 ? 3.777 5.562 11.400 1.00 74.00 88 CYS A CA 1
ATOM 664 C C . CYS A 1 88 ? 3.747 6.227 10.021 1.00 74.00 88 CYS A C 1
ATOM 666 O O . CYS A 1 88 ? 4.765 6.231 9.345 1.00 74.00 88 CYS A O 1
ATOM 668 N N . THR A 1 89 ? 2.629 6.829 9.608 1.00 72.50 89 THR A N 1
ATOM 669 C CA . THR A 1 89 ? 2.525 7.522 8.315 1.00 72.50 89 THR A CA 1
ATOM 670 C C . THR A 1 89 ? 3.500 8.694 8.228 1.00 72.50 89 THR A C 1
ATOM 672 O O . THR A 1 89 ? 4.198 8.827 7.225 1.00 72.50 89 THR A O 1
ATOM 675 N N . ILE A 1 90 ? 3.599 9.509 9.282 1.00 76.38 90 ILE A N 1
ATOM 676 C CA . ILE A 1 90 ? 4.526 10.646 9.328 1.00 76.38 90 ILE A CA 1
ATOM 677 C C . ILE A 1 90 ? 5.976 10.152 9.283 1.00 76.38 90 ILE A C 1
ATOM 679 O O . ILE A 1 90 ? 6.758 10.628 8.464 1.00 76.38 90 ILE A O 1
ATOM 683 N N . ILE A 1 91 ? 6.338 9.166 10.108 1.00 75.81 91 ILE A N 1
ATOM 684 C CA . ILE A 1 91 ? 7.713 8.650 10.157 1.00 75.81 91 ILE A CA 1
ATOM 685 C C . ILE A 1 91 ? 8.104 7.920 8.877 1.00 75.81 91 ILE A C 1
ATOM 687 O O . ILE A 1 91 ? 9.215 8.114 8.395 1.00 75.81 91 ILE A O 1
ATOM 691 N N . SER A 1 92 ? 7.220 7.106 8.299 1.00 70.88 92 SER A N 1
ATOM 692 C CA . SER A 1 92 ? 7.484 6.452 7.016 1.00 70.88 92 SER A CA 1
ATOM 693 C C . SER A 1 92 ? 7.691 7.477 5.903 1.00 70.88 92 SER A C 1
ATOM 695 O O . SER A 1 92 ? 8.616 7.307 5.116 1.00 70.88 92 SER A O 1
ATOM 697 N N . GLY A 1 93 ? 6.908 8.562 5.888 1.00 65.94 93 GLY A N 1
ATOM 698 C CA . GLY A 1 93 ? 7.123 9.676 4.963 1.00 65.94 93 GLY A CA 1
ATOM 699 C C . GLY A 1 93 ? 8.457 10.400 5.182 1.00 65.94 93 GLY A C 1
ATOM 700 O O . GLY A 1 93 ? 9.075 10.841 4.225 1.00 65.94 93 GLY A O 1
ATOM 701 N N . MET A 1 94 ? 8.942 10.489 6.425 1.00 69.25 94 MET A N 1
ATOM 702 C CA . MET A 1 94 ? 10.241 11.107 6.727 1.00 69.25 94 MET A CA 1
ATOM 703 C C . MET A 1 94 ? 11.444 10.197 6.435 1.00 69.25 94 MET A C 1
ATOM 705 O O . MET A 1 94 ? 12.498 10.696 6.053 1.00 69.25 94 MET A O 1
ATOM 709 N N . LEU A 1 95 ? 11.319 8.884 6.652 1.00 67.62 95 LEU A N 1
ATOM 710 C CA . LEU A 1 95 ? 12.418 7.923 6.484 1.00 67.62 95 LEU A CA 1
ATOM 711 C C . LEU A 1 95 ? 12.604 7.460 5.035 1.00 67.62 95 LEU A C 1
ATOM 713 O O . LEU A 1 95 ? 13.712 7.073 4.670 1.00 67.62 95 LEU A O 1
ATOM 717 N N . PHE A 1 96 ? 11.546 7.492 4.222 1.00 66.88 96 PHE A N 1
ATOM 718 C CA . PHE A 1 96 ? 11.575 7.059 2.822 1.00 66.88 96 PHE A CA 1
ATOM 719 C C . PHE A 1 96 ? 10.997 8.143 1.895 1.00 66.88 96 PHE A C 1
ATOM 721 O O . PHE A 1 96 ? 9.930 7.938 1.320 1.00 66.88 96 PHE A O 1
ATOM 728 N N . PRO A 1 97 ? 11.675 9.298 1.758 1.00 62.69 97 PRO A N 1
ATOM 729 C CA . PRO A 1 97 ? 11.157 10.448 1.011 1.00 62.69 97 PRO A CA 1
ATOM 730 C C . PRO A 1 97 ? 11.180 10.290 -0.522 1.00 62.69 97 PRO A C 1
ATOM 732 O O . PRO A 1 97 ? 10.541 11.086 -1.201 1.00 62.69 97 PRO A O 1
ATOM 735 N N . ASP A 1 98 ? 11.909 9.299 -1.054 1.00 62.22 98 ASP A N 1
ATOM 736 C CA . ASP A 1 98 ? 12.204 9.162 -2.495 1.00 62.22 98 ASP A CA 1
ATOM 737 C C . ASP A 1 98 ? 11.524 7.931 -3.142 1.00 62.22 98 ASP A C 1
ATOM 739 O O . ASP A 1 98 ? 11.893 7.497 -4.233 1.00 62.22 98 ASP A O 1
ATOM 743 N N . PHE A 1 99 ? 10.538 7.318 -2.482 1.00 67.44 99 PHE A N 1
ATOM 744 C CA . PHE A 1 99 ? 10.010 6.014 -2.893 1.00 67.44 99 PHE A CA 1
ATOM 745 C C . PHE A 1 99 ? 9.235 6.061 -4.219 1.00 67.44 99 PHE A C 1
ATOM 747 O O . PHE A 1 99 ? 9.431 5.190 -5.073 1.00 67.44 99 PHE A O 1
ATOM 754 N N . ALA A 1 100 ? 8.369 7.057 -4.425 1.00 66.19 100 ALA A N 1
ATOM 755 C CA . ALA A 1 100 ? 7.544 7.128 -5.636 1.00 66.19 100 ALA A CA 1
ATOM 756 C C . ALA A 1 100 ? 8.343 7.639 -6.848 1.00 66.19 100 ALA A C 1
ATOM 758 O O . ALA A 1 100 ? 8.197 7.125 -7.962 1.00 66.19 100 ALA A O 1
ATOM 759 N N . SER A 1 101 ? 9.241 8.600 -6.638 1.00 68.69 101 SER A N 1
ATOM 760 C CA . SER A 1 101 ? 10.111 9.170 -7.667 1.00 68.69 101 SER A CA 1
ATOM 761 C C . SER A 1 101 ? 11.167 8.178 -8.174 1.00 68.69 101 SER A C 1
ATOM 763 O O . SER A 1 101 ? 11.365 8.073 -9.391 1.00 68.69 101 SER A O 1
ATOM 765 N N . ASP A 1 102 ? 11.781 7.372 -7.301 1.00 71.44 102 ASP A N 1
ATOM 766 C CA . ASP A 1 102 ? 12.689 6.299 -7.728 1.00 71.44 102 ASP A CA 1
ATOM 767 C C . ASP A 1 102 ? 11.943 5.170 -8.444 1.00 71.44 102 ASP A C 1
ATOM 769 O O . ASP A 1 102 ? 12.422 4.646 -9.458 1.00 71.44 102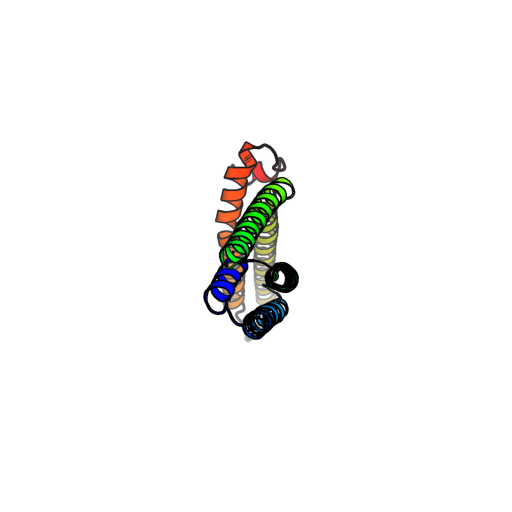 ASP A O 1
ATOM 773 N N . GLN A 1 103 ? 10.734 4.830 -7.990 1.00 74.31 103 GLN A N 1
ATOM 774 C CA . GLN A 1 103 ? 9.897 3.854 -8.681 1.00 74.31 103 GLN A CA 1
ATOM 775 C C . GLN A 1 103 ? 9.517 4.341 -10.088 1.00 74.31 103 GLN A C 1
ATOM 777 O O . GLN A 1 103 ? 9.614 3.572 -11.049 1.00 74.31 103 GLN A O 1
ATOM 782 N N . MET A 1 104 ? 9.168 5.623 -10.244 1.00 75.38 104 MET A N 1
ATOM 783 C CA . MET A 1 104 ? 8.904 6.237 -11.547 1.00 75.38 104 MET A CA 1
ATOM 784 C C . MET A 1 104 ? 10.150 6.237 -12.444 1.00 75.38 104 MET A C 1
ATOM 786 O O . MET A 1 104 ? 10.035 5.941 -13.638 1.00 75.38 104 MET A O 1
ATOM 790 N N . ARG A 1 105 ? 11.347 6.506 -11.899 1.00 75.75 105 ARG A N 1
ATOM 791 C CA . ARG A 1 105 ? 12.614 6.436 -12.654 1.00 75.75 105 ARG A CA 1
ATOM 792 C C . ARG A 1 105 ? 12.904 5.029 -13.153 1.00 75.75 105 ARG A C 1
ATOM 794 O O . ARG A 1 105 ? 13.218 4.864 -14.330 1.00 75.75 105 ARG A O 1
ATOM 801 N N . LEU A 1 106 ? 12.781 4.022 -12.290 1.00 81.31 106 LEU A N 1
ATOM 802 C CA . LEU A 1 106 ? 12.995 2.621 -12.657 1.00 81.31 106 LEU A CA 1
ATOM 803 C C . LEU A 1 106 ? 12.016 2.179 -13.749 1.00 81.31 106 LEU A C 1
ATOM 805 O O . LEU A 1 106 ? 12.423 1.581 -14.744 1.00 81.31 106 LEU A O 1
ATOM 809 N N . ARG A 1 107 ? 10.732 2.520 -13.603 1.00 78.75 107 ARG A N 1
ATOM 810 C CA . ARG A 1 107 ? 9.694 2.191 -14.592 1.00 78.75 107 ARG A CA 1
ATOM 811 C C . ARG A 1 107 ? 9.921 2.909 -15.922 1.00 78.75 107 ARG A C 1
ATOM 813 O O . ARG A 1 107 ? 9.851 2.268 -16.966 1.00 78.75 107 ARG A O 1
ATOM 820 N N . SER A 1 108 ? 10.288 4.190 -15.887 1.00 79.56 108 SER A N 1
ATOM 821 C CA . SER A 1 108 ? 10.661 4.960 -17.082 1.00 79.56 108 SER A CA 1
ATOM 822 C C . SER A 1 108 ? 11.878 4.360 -17.791 1.00 79.56 108 SER A C 1
ATOM 824 O O . SER A 1 108 ? 11.875 4.215 -19.011 1.00 79.56 108 SER A O 1
ATOM 826 N N . ALA A 1 109 ? 12.903 3.948 -17.038 1.00 82.94 109 ALA A N 1
ATOM 827 C CA . ALA A 1 109 ? 14.088 3.301 -17.596 1.00 82.94 109 ALA A CA 1
ATOM 828 C C . ALA A 1 109 ? 13.750 1.959 -18.265 1.00 82.94 109 ALA A C 1
ATOM 830 O O . ALA A 1 109 ? 14.239 1.675 -19.360 1.00 82.94 109 ALA A O 1
ATOM 831 N N . HIS A 1 110 ? 12.873 1.158 -17.651 1.00 83.62 110 HIS A N 1
ATOM 832 C CA . HIS A 1 110 ? 12.384 -0.085 -18.244 1.00 83.62 110 HIS A CA 1
ATOM 833 C C . HIS A 1 110 ? 11.569 0.151 -19.521 1.00 83.62 110 HIS A C 1
ATOM 835 O O . HIS A 1 110 ? 11.823 -0.527 -20.516 1.00 83.62 110 HIS A O 1
ATOM 841 N N . ALA A 1 111 ? 10.664 1.134 -19.526 1.00 80.62 111 ALA A N 1
ATOM 842 C CA . ALA A 1 111 ? 9.871 1.487 -20.703 1.00 80.62 111 ALA A CA 1
ATOM 843 C C . ALA A 1 111 ? 10.766 1.927 -21.878 1.00 80.62 111 ALA A C 1
ATOM 845 O O . ALA A 1 111 ? 10.615 1.440 -22.998 1.00 80.62 111 ALA A O 1
ATOM 846 N N . ILE A 1 112 ? 11.765 2.780 -21.615 1.00 84.12 112 ILE A N 1
ATOM 847 C CA . ILE A 1 112 ? 12.733 3.234 -22.627 1.00 84.12 112 ILE A CA 1
ATOM 848 C C . ILE A 1 112 ? 13.592 2.068 -23.133 1.00 84.12 112 ILE A C 1
ATOM 850 O O . ILE A 1 112 ? 13.814 1.937 -24.337 1.00 84.12 112 ILE A O 1
ATOM 854 N N . SER A 1 113 ? 14.064 1.198 -22.236 1.00 85.38 113 SER A N 1
ATOM 855 C CA . SER A 1 113 ? 14.862 0.027 -22.613 1.00 85.38 113 SER A CA 1
ATOM 856 C C . SER A 1 113 ? 14.074 -0.931 -23.509 1.00 85.38 113 SER A C 1
ATOM 858 O O . SER A 1 113 ? 14.601 -1.392 -24.525 1.00 85.38 113 SER A O 1
ATOM 860 N N . ARG A 1 114 ? 12.800 -1.181 -23.187 1.00 80.44 114 ARG A N 1
ATOM 861 C CA . ARG A 1 114 ? 11.916 -2.031 -23.989 1.00 80.44 114 ARG A CA 1
ATOM 862 C C . ARG A 1 114 ? 11.607 -1.400 -25.345 1.00 80.44 114 ARG A C 1
ATOM 864 O O . ARG A 1 114 ? 11.708 -2.088 -26.358 1.00 80.44 114 ARG A O 1
ATOM 871 N N . ALA A 1 115 ? 11.343 -0.092 -25.385 1.00 82.81 115 ALA A N 1
ATOM 872 C CA . ALA A 1 115 ? 11.167 0.641 -26.635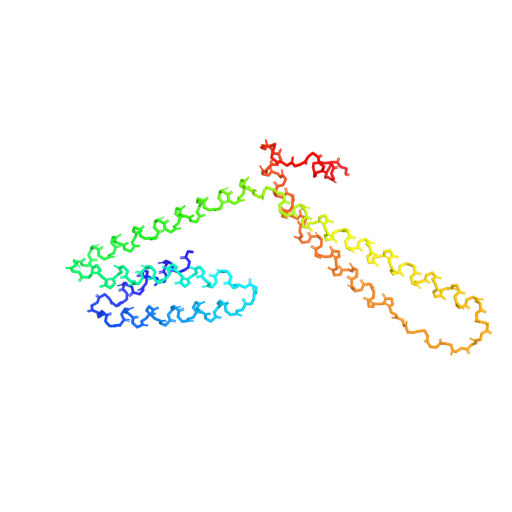 1.00 82.81 115 ALA A CA 1
ATOM 873 C C . ALA A 1 115 ? 12.409 0.535 -27.542 1.00 82.81 115 ALA A C 1
ATOM 875 O O . ALA A 1 115 ? 12.294 0.227 -28.729 1.00 82.81 115 ALA A O 1
ATOM 876 N N . GLY A 1 116 ? 13.608 0.704 -26.972 1.00 83.88 116 GLY A N 1
ATOM 877 C CA . GLY A 1 116 ? 14.873 0.545 -27.692 1.00 83.88 116 GLY A CA 1
ATOM 878 C C . GLY A 1 116 ? 15.100 -0.877 -28.217 1.00 83.88 116 GLY A C 1
ATOM 879 O O . GLY A 1 116 ? 15.572 -1.050 -29.341 1.00 83.88 116 GLY A O 1
ATOM 880 N N . HIS A 1 117 ? 14.717 -1.897 -27.445 1.00 84.38 117 HIS A N 1
ATOM 881 C CA . HIS A 1 117 ? 14.793 -3.292 -27.882 1.00 84.38 117 HIS A CA 1
ATOM 882 C C . HIS A 1 117 ? 13.865 -3.573 -29.073 1.00 84.38 117 HIS A C 1
ATOM 884 O O . HIS A 1 117 ? 14.283 -4.223 -30.027 1.00 84.38 117 HIS A O 1
ATOM 890 N N . GLY A 1 118 ? 12.638 -3.043 -29.066 1.00 80.94 118 GLY A N 1
ATOM 891 C CA . GLY A 1 118 ? 11.718 -3.207 -30.195 1.00 80.94 118 GLY A CA 1
ATOM 892 C C . GLY A 1 118 ? 12.200 -2.528 -31.474 1.00 80.94 118 GLY A C 1
ATOM 893 O O . GLY A 1 118 ? 12.129 -3.127 -32.545 1.00 80.94 118 GLY A O 1
ATOM 894 N N . VAL A 1 119 ? 12.773 -1.322 -31.371 1.00 83.50 119 VAL A N 1
ATOM 895 C CA . VAL A 1 119 ? 13.395 -0.642 -32.524 1.00 83.50 119 VAL A CA 1
ATOM 896 C C . VAL A 1 119 ? 14.556 -1.465 -33.076 1.00 83.50 119 VAL A C 1
ATOM 898 O O . VAL A 1 119 ? 14.655 -1.637 -34.289 1.00 83.50 119 VAL A O 1
ATOM 901 N N . LYS A 1 120 ? 15.407 -2.020 -32.204 1.00 84.38 120 LYS A N 1
ATOM 902 C CA . LYS A 1 120 ? 16.505 -2.896 -32.622 1.00 84.38 120 LYS A CA 1
ATOM 903 C C . LYS A 1 120 ? 15.989 -4.124 -33.378 1.00 84.38 120 LYS A C 1
ATOM 905 O O . LYS A 1 120 ? 16.452 -4.375 -34.483 1.00 84.38 120 LYS A O 1
ATOM 910 N N . CYS A 1 121 ? 15.001 -4.835 -32.832 1.00 80.25 121 CYS A N 1
ATOM 911 C CA . CYS A 1 121 ? 14.406 -5.997 -33.497 1.00 80.25 121 CYS A CA 1
ATOM 912 C C . CYS A 1 121 ? 13.790 -5.641 -34.858 1.00 80.25 121 CYS A C 1
ATOM 914 O O . CYS A 1 121 ? 13.976 -6.382 -35.818 1.00 80.25 121 CYS A O 1
ATOM 916 N N . ALA A 1 122 ? 13.111 -4.496 -34.969 1.00 79.69 122 ALA A N 1
ATOM 917 C CA . ALA A 1 122 ? 12.546 -4.035 -36.237 1.00 79.69 122 ALA A CA 1
ATOM 918 C C . ALA A 1 122 ? 13.631 -3.706 -37.281 1.00 79.69 122 ALA A C 1
ATOM 920 O O . ALA A 1 122 ? 13.464 -3.999 -38.464 1.00 79.69 122 ALA A O 1
ATOM 921 N N . VAL A 1 123 ? 14.753 -3.116 -36.857 1.00 83.19 123 VAL A N 1
ATOM 922 C CA . VAL A 1 123 ? 15.903 -2.855 -37.737 1.00 83.19 123 VAL A CA 1
ATOM 923 C C . VAL A 1 123 ? 16.571 -4.162 -38.165 1.00 83.19 123 VAL A C 1
ATOM 925 O O . VAL A 1 123 ? 16.854 -4.327 -39.350 1.00 83.19 123 VAL A O 1
ATOM 928 N N . ASP A 1 124 ? 16.766 -5.105 -37.243 1.00 82.94 124 ASP A N 1
ATOM 929 C CA . ASP A 1 124 ? 17.341 -6.420 -37.545 1.00 82.94 124 ASP A CA 1
ATOM 930 C C . ASP A 1 124 ? 16.461 -7.183 -38.554 1.00 82.94 124 ASP A C 1
ATOM 932 O O . ASP A 1 124 ? 16.976 -7.729 -39.530 1.00 82.94 124 ASP A O 1
ATOM 936 N N . GLN A 1 125 ? 15.132 -7.132 -38.404 1.00 76.06 125 GLN A N 1
ATOM 937 C CA . GLN A 1 125 ? 14.185 -7.695 -39.375 1.00 76.06 125 GLN A CA 1
ATOM 938 C C . GLN A 1 125 ? 14.308 -7.036 -40.756 1.00 76.06 125 GLN A C 1
ATOM 940 O O . GLN A 1 125 ? 14.387 -7.742 -41.756 1.00 76.06 125 GLN A O 1
ATOM 945 N N . LEU A 1 126 ? 14.402 -5.702 -40.833 1.00 77.19 126 LEU A N 1
ATOM 946 C CA . LEU A 1 126 ? 14.585 -4.989 -42.107 1.00 77.19 126 LEU A CA 1
ATOM 947 C C . LEU A 1 126 ? 15.897 -5.362 -42.808 1.00 77.19 126 LEU A C 1
ATOM 949 O O . LEU A 1 126 ? 15.931 -5.489 -44.033 1.00 77.19 126 LEU A O 1
ATOM 953 N N . VAL A 1 127 ? 16.981 -5.537 -42.048 1.00 81.69 127 VAL A N 1
ATOM 954 C CA . VAL A 1 127 ? 18.270 -5.984 -42.593 1.00 81.69 127 VAL A CA 1
ATOM 955 C C . VAL A 1 127 ? 18.150 -7.415 -43.120 1.00 81.69 127 VAL A C 1
ATOM 957 O O . VAL A 1 127 ? 18.566 -7.679 -44.249 1.00 81.69 127 VAL A O 1
ATOM 960 N N . VAL A 1 128 ? 17.527 -8.324 -42.367 1.00 77.56 128 VAL A N 1
ATOM 961 C CA . VAL A 1 128 ? 17.319 -9.721 -42.787 1.00 77.56 128 VAL A CA 1
ATOM 962 C C . VAL A 1 128 ? 16.445 -9.806 -44.042 1.00 77.56 128 VAL A C 1
ATOM 964 O O . VAL A 1 128 ? 16.827 -10.500 -44.987 1.00 77.56 128 VAL A O 1
ATOM 967 N N . SER A 1 129 ? 15.346 -9.048 -44.110 1.00 70.19 129 SER A N 1
ATOM 968 C CA . SER A 1 129 ? 14.469 -8.976 -45.289 1.00 70.19 129 SER A CA 1
ATOM 969 C C . SER A 1 129 ? 15.167 -8.389 -46.515 1.00 70.19 129 SER A C 1
ATOM 971 O O . SER A 1 129 ? 14.867 -8.773 -47.637 1.00 70.19 129 SER A O 1
ATOM 973 N N . ARG A 1 130 ? 16.124 -7.471 -46.332 1.00 68.38 130 ARG A N 1
ATOM 974 C CA . ARG A 1 130 ? 16.905 -6.911 -47.445 1.00 68.38 130 ARG A CA 1
ATOM 975 C C . ARG A 1 130 ? 17.978 -7.874 -47.959 1.00 68.38 130 ARG A C 1
ATOM 977 O O . ARG A 1 130 ? 18.379 -7.773 -49.114 1.00 68.38 130 ARG A O 1
ATOM 984 N N . THR A 1 131 ? 18.473 -8.759 -47.096 1.00 69.69 131 THR A N 1
ATOM 985 C CA . THR A 1 131 ? 19.546 -9.708 -47.436 1.00 69.69 131 THR A CA 1
ATOM 986 C C . THR A 1 131 ? 18.990 -11.021 -47.999 1.00 69.69 131 THR A C 1
ATOM 988 O O . THR A 1 131 ? 19.657 -11.674 -48.797 1.00 69.69 131 THR A O 1
ATOM 991 N N . SER A 1 132 ? 17.761 -11.384 -47.625 1.00 61.19 132 SER A N 1
ATOM 992 C CA . SER A 1 132 ? 17.076 -12.601 -48.067 1.00 61.19 132 SER A CA 1
ATOM 993 C C . SER A 1 132 ? 16.134 -12.249 -49.218 1.00 61.19 132 SER A C 1
ATOM 995 O O . SER A 1 132 ? 15.024 -11.784 -49.001 1.00 61.19 132 SER A O 1
ATOM 997 N N . ASN A 1 133 ? 16.596 -12.421 -50.454 1.00 55.88 133 ASN A N 1
ATOM 998 C CA . ASN A 1 133 ? 15.850 -12.091 -51.674 1.00 55.88 133 ASN A CA 1
ATOM 999 C C . ASN A 1 133 ? 14.826 -13.190 -52.053 1.00 55.88 133 ASN A C 1
ATOM 1001 O O . ASN A 1 133 ? 14.634 -13.465 -53.236 1.00 55.88 133 ASN A O 1
ATOM 1005 N N . GLU A 1 134 ? 14.236 -13.868 -51.062 1.00 54.81 134 GLU A N 1
ATOM 1006 C CA . GLU A 1 134 ? 13.299 -14.981 -51.253 1.00 54.81 134 GLU A CA 1
ATOM 1007 C C . GLU A 1 134 ? 11.913 -14.618 -50.707 1.00 54.81 134 GLU A C 1
ATOM 1009 O O . GLU A 1 134 ? 11.723 -14.373 -49.514 1.00 54.81 134 GLU A O 1
ATOM 1014 N N . ASP A 1 135 ? 10.952 -14.576 -51.629 1.00 55.69 135 ASP A N 1
ATOM 1015 C CA . ASP A 1 135 ? 9.525 -14.432 -51.374 1.00 55.69 135 ASP A CA 1
ATOM 1016 C C . ASP A 1 135 ? 9.016 -15.563 -50.454 1.00 55.69 135 ASP A C 1
ATOM 1018 O O . ASP A 1 135 ? 9.285 -16.739 -50.699 1.00 55.69 135 ASP A O 1
ATOM 1022 N N . ASN A 1 136 ? 8.206 -15.194 -49.452 1.00 52.69 136 ASN A N 1
ATOM 1023 C CA . ASN A 1 136 ? 7.497 -16.038 -48.466 1.00 52.69 136 ASN A CA 1
ATOM 1024 C C . ASN A 1 136 ? 8.215 -16.388 -47.152 1.00 52.69 136 ASN A C 1
ATOM 1026 O O . ASN A 1 136 ? 8.179 -17.531 -46.698 1.00 52.69 136 ASN A O 1
ATOM 1030 N N . ILE A 1 137 ? 8.741 -15.385 -46.449 1.00 58.44 137 ILE A N 1
ATOM 1031 C CA . ILE A 1 137 ? 8.814 -15.467 -44.984 1.00 58.44 137 ILE A CA 1
ATOM 1032 C C . ILE A 1 137 ? 7.496 -14.895 -44.447 1.00 58.44 137 ILE A C 1
ATOM 1034 O O . ILE A 1 137 ? 7.238 -13.704 -44.619 1.00 58.44 137 ILE A O 1
ATOM 1038 N N . GLU A 1 138 ? 6.645 -15.722 -43.829 1.00 57.00 138 GLU A N 1
ATOM 1039 C CA . GLU A 1 138 ? 5.552 -15.232 -42.976 1.00 57.00 138 GLU A CA 1
ATOM 1040 C C . GLU A 1 138 ? 6.191 -14.436 -41.831 1.00 57.00 138 GLU A C 1
ATOM 1042 O O . GLU A 1 138 ? 6.706 -14.993 -40.863 1.00 57.00 138 GLU A O 1
ATOM 1047 N N . ILE A 1 139 ? 6.243 -13.114 -41.986 1.00 62.00 139 ILE A N 1
ATOM 1048 C CA . ILE A 1 139 ? 6.697 -12.217 -40.930 1.00 62.00 139 ILE A CA 1
ATOM 1049 C C . ILE A 1 139 ? 5.552 -12.143 -39.925 1.00 62.00 139 ILE A C 1
ATOM 1051 O O . ILE A 1 139 ? 4.533 -11.506 -40.185 1.00 62.00 139 ILE A O 1
ATOM 1055 N N . GLU A 1 140 ? 5.711 -12.817 -38.789 1.00 63.66 140 GLU A N 1
ATOM 1056 C CA . GLU A 1 140 ? 4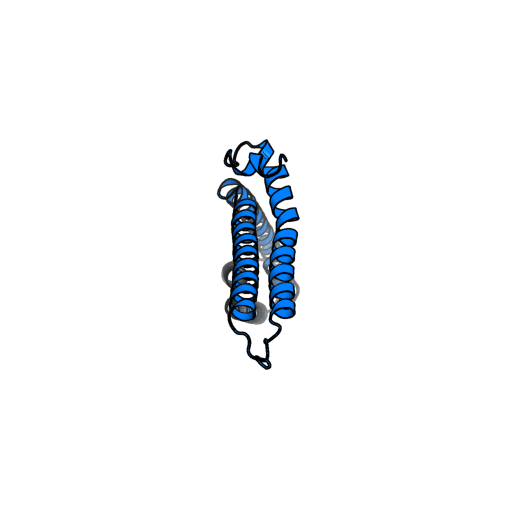.822 -12.657 -37.641 1.00 63.66 140 GLU A CA 1
ATOM 1057 C C . GLU A 1 140 ? 4.824 -11.176 -37.223 1.00 63.66 140 GLU A C 1
ATOM 1059 O O . GLU A 1 140 ? 5.860 -10.628 -36.827 1.00 63.66 140 GLU A O 1
ATOM 1064 N N . ASP A 1 141 ? 3.682 -10.497 -37.378 1.00 64.69 141 ASP A N 1
ATOM 1065 C CA . ASP A 1 141 ? 3.558 -9.062 -37.112 1.00 64.69 141 ASP A CA 1
ATOM 1066 C C . ASP A 1 141 ? 3.461 -8.793 -35.603 1.00 64.69 141 ASP A C 1
ATOM 1068 O O . ASP A 1 141 ? 2.410 -8.508 -35.034 1.00 64.69 141 ASP A O 1
ATOM 1072 N N . LEU A 1 142 ? 4.608 -8.881 -34.931 1.00 69.31 142 LEU A N 1
ATOM 1073 C CA . LEU A 1 142 ? 4.753 -8.611 -33.499 1.00 69.31 142 LEU A CA 1
ATOM 1074 C C . LEU A 1 142 ? 4.627 -7.114 -33.153 1.00 69.31 142 LEU A C 1
ATOM 1076 O O . LEU A 1 142 ? 4.780 -6.736 -31.989 1.00 69.31 142 LEU A O 1
ATOM 1080 N N . ARG A 1 143 ? 4.367 -6.233 -34.131 1.00 70.81 143 ARG A N 1
ATOM 1081 C CA . ARG A 1 143 ? 4.281 -4.779 -33.910 1.00 70.81 143 ARG A CA 1
ATOM 1082 C C . ARG A 1 143 ? 3.082 -4.393 -33.063 1.00 70.81 143 ARG A C 1
ATOM 1084 O O . ARG A 1 143 ? 3.197 -3.471 -32.259 1.00 70.81 143 ARG A O 1
ATOM 1091 N N . GLU A 1 144 ? 1.957 -5.082 -33.229 1.00 75.44 144 GLU A N 1
ATOM 1092 C CA . GLU A 1 144 ? 0.738 -4.806 -32.465 1.00 75.44 144 GLU A CA 1
ATOM 1093 C C . GLU A 1 144 ? 0.919 -5.189 -30.989 1.00 75.44 144 GLU A C 1
ATOM 1095 O O . GLU A 1 144 ? 0.623 -4.394 -30.096 1.00 75.44 144 GLU A O 1
ATOM 1100 N N . GLN A 1 145 ? 1.529 -6.350 -30.728 1.00 78.69 145 GLN A N 1
ATOM 1101 C CA . GLN A 1 145 ? 1.860 -6.798 -29.374 1.00 78.69 145 GLN A CA 1
ATOM 1102 C C . GLN A 1 145 ? 2.914 -5.897 -28.717 1.00 78.69 145 GLN A C 1
ATOM 1104 O O . GLN A 1 145 ? 2.736 -5.461 -27.583 1.00 78.69 145 GLN A O 1
ATOM 1109 N N . PHE A 1 146 ? 3.964 -5.521 -29.453 1.00 80.94 146 PHE A N 1
ATOM 1110 C CA . PHE A 1 146 ? 4.957 -4.558 -28.978 1.00 80.94 146 PHE A CA 1
ATOM 1111 C C . PHE A 1 146 ? 4.341 -3.185 -28.671 1.00 80.94 146 PHE A C 1
ATOM 1113 O O . PHE A 1 146 ? 4.657 -2.577 -27.648 1.00 80.94 146 PHE A O 1
ATOM 1120 N N . GLY A 1 147 ? 3.450 -2.696 -29.538 1.00 79.31 147 GLY A N 1
ATOM 1121 C CA . GLY A 1 147 ? 2.731 -1.442 -29.333 1.00 79.31 147 GLY A CA 1
ATOM 1122 C C . GLY A 1 147 ? 1.874 -1.476 -28.069 1.00 79.31 147 GLY A C 1
ATOM 1123 O O . GLY A 1 147 ? 1.917 -0.530 -27.283 1.00 79.31 147 GLY A O 1
ATOM 1124 N N . SER A 1 148 ? 1.163 -2.583 -27.840 1.00 83.75 148 SER A N 1
ATOM 1125 C CA . SER A 1 148 ? 0.388 -2.813 -26.617 1.00 83.75 148 SER A CA 1
ATOM 1126 C C . SER A 1 148 ? 1.274 -2.830 -25.369 1.00 83.75 148 SER A C 1
ATOM 1128 O O . SER A 1 148 ? 0.974 -2.137 -24.397 1.00 83.75 148 SER A O 1
ATOM 1130 N N . ASP A 1 149 ? 2.392 -3.556 -25.398 1.00 80.75 149 ASP A N 1
ATOM 1131 C CA . ASP A 1 149 ? 3.301 -3.686 -24.253 1.00 80.75 149 ASP A CA 1
ATOM 1132 C C . ASP A 1 149 ? 3.958 -2.346 -23.884 1.00 80.75 149 ASP A C 1
ATOM 1134 O O . ASP A 1 149 ? 4.017 -1.970 -22.712 1.00 80.75 149 ASP A O 1
ATOM 1138 N N . VAL A 1 150 ? 4.410 -1.581 -24.884 1.00 82.31 150 VAL A N 1
ATOM 1139 C CA . VAL A 1 150 ? 4.984 -0.243 -24.670 1.00 82.31 150 VAL A CA 1
ATOM 1140 C C . VAL A 1 150 ? 3.920 0.736 -24.181 1.00 82.31 150 VAL A C 1
ATOM 1142 O O . VAL A 1 150 ? 4.196 1.543 -23.292 1.00 82.31 150 VAL A O 1
ATOM 1145 N N . PHE A 1 151 ? 2.702 0.671 -24.721 1.00 83.88 151 PHE A N 1
ATOM 1146 C CA . PHE A 1 151 ? 1.600 1.511 -24.262 1.00 83.88 151 PHE A CA 1
ATOM 1147 C C . PHE A 1 151 ? 1.242 1.213 -22.803 1.00 83.88 151 PHE A C 1
ATOM 1149 O O . PHE A 1 151 ? 1.084 2.141 -22.011 1.00 83.88 151 PHE A O 1
ATOM 1156 N N . GLN A 1 152 ? 1.183 -0.064 -22.425 1.00 85.00 152 GLN A N 1
ATOM 1157 C CA . GLN A 1 152 ? 0.917 -0.481 -21.053 1.00 85.00 152 GLN A CA 1
ATOM 1158 C C . GLN A 1 152 ? 2.024 -0.008 -20.101 1.00 85.00 152 GLN A C 1
ATOM 1160 O O . GLN A 1 152 ? 1.727 0.543 -19.039 1.00 85.00 152 GLN A O 1
ATOM 1165 N N . ASP A 1 153 ? 3.293 -0.132 -20.492 1.00 80.38 153 ASP A N 1
ATOM 1166 C CA . ASP A 1 153 ? 4.412 0.386 -19.702 1.00 80.38 153 ASP A CA 1
ATOM 1167 C C . ASP A 1 153 ? 4.337 1.913 -19.538 1.00 80.38 153 ASP A C 1
ATOM 1169 O O . ASP A 1 153 ? 4.473 2.424 -18.424 1.00 80.38 153 ASP A O 1
ATOM 1173 N N . LEU A 1 154 ? 4.045 2.661 -20.605 1.00 80.81 154 LEU A N 1
ATOM 1174 C CA . LEU A 1 154 ? 3.879 4.118 -20.542 1.00 80.81 154 LEU A CA 1
ATOM 1175 C C . LEU A 1 154 ? 2.684 4.529 -19.677 1.00 80.81 154 LEU A C 1
ATOM 1177 O O . LEU A 1 154 ? 2.784 5.480 -18.902 1.00 80.81 154 LEU A O 1
ATOM 1181 N N . GLN A 1 155 ? 1.576 3.793 -19.751 1.00 84.25 155 GLN A N 1
ATOM 1182 C CA . GLN A 1 155 ? 0.409 4.021 -18.907 1.00 84.25 155 GLN A CA 1
ATOM 1183 C C . GLN A 1 155 ? 0.745 3.796 -17.427 1.00 84.25 155 GLN A C 1
ATOM 1185 O O . GLN A 1 155 ? 0.336 4.589 -16.577 1.00 84.25 155 GLN A O 1
ATOM 1190 N N . THR A 1 156 ? 1.542 2.768 -17.105 1.00 78.00 156 THR A N 1
ATOM 1191 C CA . THR A 1 156 ? 2.015 2.570 -15.726 1.00 78.00 156 THR A CA 1
ATOM 1192 C C . THR A 1 156 ? 2.929 3.706 -15.264 1.00 78.00 156 THR A C 1
ATOM 1194 O O . THR A 1 156 ? 2.781 4.174 -14.137 1.00 78.00 156 THR A O 1
ATOM 1197 N N . VAL A 1 157 ? 3.803 4.231 -16.129 1.00 77.81 157 VAL A N 1
ATOM 1198 C CA . VAL A 1 157 ? 4.636 5.405 -15.812 1.00 77.81 157 VAL A CA 1
ATOM 1199 C C . VAL A 1 157 ? 3.774 6.645 -15.551 1.00 77.81 157 VAL A C 1
ATOM 1201 O O . VAL A 1 157 ? 3.995 7.329 -14.553 1.00 77.81 157 VAL A O 1
ATOM 1204 N N . MET A 1 158 ? 2.760 6.905 -16.384 1.00 78.19 158 MET A N 1
ATOM 1205 C CA . MET A 1 158 ? 1.822 8.017 -16.173 1.00 78.19 158 MET A CA 1
ATOM 1206 C C . MET A 1 158 ? 1.046 7.874 -14.861 1.00 78.19 158 MET A C 1
ATOM 1208 O O . MET A 1 158 ? 0.848 8.864 -14.162 1.00 78.19 158 MET A O 1
ATOM 1212 N N . SER A 1 159 ? 0.651 6.652 -14.486 1.00 76.94 159 SER A N 1
ATOM 1213 C CA . SER A 1 159 ? -0.048 6.415 -13.215 1.00 76.94 159 SER A CA 1
ATOM 1214 C C . SER A 1 159 ? 0.813 6.739 -11.988 1.00 76.94 159 SER A C 1
ATOM 1216 O O . SER A 1 159 ? 0.284 7.171 -10.972 1.00 76.94 159 SER A O 1
ATOM 1218 N N . CYS A 1 160 ? 2.139 6.607 -12.096 1.00 71.88 160 CYS A N 1
ATOM 1219 C CA . CYS A 1 160 ? 3.075 6.969 -11.030 1.00 71.88 160 CYS A CA 1
ATOM 1220 C C . CYS A 1 160 ? 3.447 8.463 -11.032 1.00 71.88 160 CYS A C 1
ATOM 1222 O O . CYS A 1 160 ? 4.028 8.948 -10.063 1.00 71.88 160 CYS A O 1
ATOM 1224 N N . GLN A 1 161 ? 3.137 9.203 -12.101 1.00 75.00 161 GLN A N 1
ATOM 1225 C CA . GLN A 1 161 ? 3.547 10.599 -12.259 1.00 75.00 161 GLN A CA 1
ATOM 1226 C C . GLN A 1 161 ? 2.839 11.531 -11.270 1.00 75.00 161 GLN A C 1
ATOM 1228 O O . GLN A 1 161 ? 3.471 12.447 -10.745 1.00 75.00 161 GLN A O 1
ATOM 1233 N N . SER A 1 162 ? 1.550 11.305 -10.990 1.00 73.69 162 SER A N 1
ATOM 1234 C CA . SER A 1 162 ? 0.806 12.089 -9.993 1.00 73.69 162 SER A CA 1
ATOM 1235 C C . SER A 1 162 ? 1.381 11.913 -8.592 1.00 73.69 162 SER A C 1
ATOM 1237 O O . SER A 1 162 ? 1.522 12.888 -7.855 1.00 73.69 162 SER A O 1
ATOM 1239 N N . ASP A 1 163 ? 1.755 10.681 -8.255 1.00 70.50 163 ASP A N 1
ATOM 1240 C CA . ASP A 1 163 ? 2.255 10.318 -6.933 1.00 70.50 163 ASP A CA 1
ATOM 1241 C C . ASP A 1 163 ? 3.678 10.847 -6.732 1.00 70.50 163 ASP A C 1
ATOM 1243 O O . ASP A 1 163 ? 3.969 11.446 -5.698 1.00 70.50 163 ASP A O 1
ATOM 1247 N N . ALA A 1 164 ? 4.533 10.750 -7.756 1.00 67.12 164 ALA A N 1
ATOM 1248 C CA . ALA A 1 164 ? 5.861 11.362 -7.756 1.00 67.12 164 ALA A CA 1
ATOM 1249 C C . ALA A 1 164 ? 5.795 12.902 -7.697 1.00 67.12 164 ALA A C 1
ATOM 1251 O O . ALA A 1 164 ? 6.583 13.533 -6.993 1.00 67.12 164 ALA A O 1
ATOM 1252 N N . ALA A 1 165 ? 4.838 13.534 -8.388 1.00 68.81 165 ALA A N 1
ATOM 1253 C CA . ALA A 1 165 ? 4.644 14.983 -8.321 1.00 68.81 165 ALA A CA 1
ATOM 1254 C C . ALA A 1 165 ? 4.161 15.440 -6.934 1.00 68.81 165 ALA A C 1
ATOM 1256 O O . ALA A 1 165 ? 4.620 16.467 -6.430 1.00 68.81 165 ALA A O 1
ATOM 1257 N N . ALA A 1 166 ? 3.269 14.674 -6.299 1.00 68.25 166 ALA A N 1
ATOM 1258 C CA . ALA A 1 166 ? 2.828 14.928 -4.931 1.00 68.25 166 ALA A CA 1
ATOM 1259 C C . ALA A 1 166 ? 3.973 14.742 -3.922 1.00 68.25 166 ALA A C 1
ATOM 1261 O O . ALA A 1 166 ? 4.158 15.590 -3.049 1.00 68.25 166 ALA A O 1
ATOM 1262 N N . GLU A 1 167 ? 4.782 13.691 -4.078 1.00 67.62 167 GLU A N 1
ATOM 1263 C CA . GLU A 1 167 ? 5.977 13.439 -3.265 1.00 67.62 167 GLU A CA 1
ATOM 1264 C C . GLU A 1 167 ? 6.966 14.613 -3.361 1.00 67.62 167 GLU A C 1
ATOM 1266 O O . GLU A 1 167 ? 7.371 15.169 -2.344 1.00 67.62 167 GLU A O 1
ATOM 1271 N N . ILE A 1 168 ? 7.266 15.096 -4.570 1.00 66.44 168 ILE A N 1
ATOM 1272 C CA . ILE A 1 168 ? 8.168 16.240 -4.781 1.00 66.44 168 ILE A CA 1
ATOM 1273 C C . ILE A 1 168 ? 7.567 17.550 -4.252 1.00 66.44 168 ILE A C 1
ATOM 1275 O O . ILE A 1 168 ? 8.284 18.367 -3.673 1.00 66.44 168 ILE A O 1
ATOM 1279 N N . ALA A 1 169 ? 6.262 17.779 -4.404 1.00 67.06 169 ALA A N 1
ATOM 1280 C CA . ALA A 1 169 ? 5.614 18.985 -3.888 1.00 67.06 169 ALA A CA 1
ATOM 1281 C C . ALA A 1 169 ? 5.640 19.050 -2.350 1.00 67.06 169 ALA A C 1
ATOM 1283 O O . ALA A 1 169 ? 5.809 20.130 -1.776 1.00 67.06 169 ALA A O 1
ATOM 1284 N N . VAL A 1 170 ? 5.490 17.900 -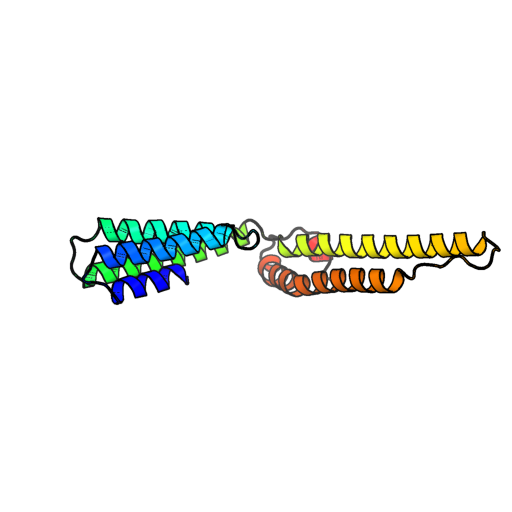1.688 1.00 63.69 170 VAL A N 1
ATOM 1285 C CA . VAL A 1 170 ? 5.461 17.790 -0.225 1.00 63.69 170 VAL A CA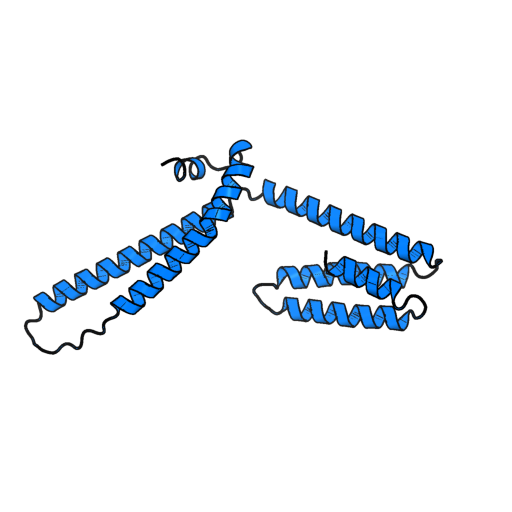 1
ATOM 1286 C C . VAL A 1 170 ? 6.876 17.744 0.357 1.00 63.69 170 VAL A C 1
ATOM 1288 O O . VAL A 1 170 ? 7.185 18.528 1.255 1.00 63.69 170 VAL A O 1
ATOM 1291 N N . PHE A 1 171 ? 7.757 16.892 -0.175 1.00 64.06 171 PHE A N 1
ATOM 1292 C CA . PHE A 1 171 ? 9.095 16.646 0.377 1.00 64.06 171 PHE A CA 1
ATOM 1293 C C . PHE A 1 171 ? 10.206 17.492 -0.263 1.00 64.06 171 PHE A C 1
ATOM 1295 O O . PHE A 1 171 ? 11.251 17.719 0.357 1.00 64.06 171 PHE A O 1
ATOM 1302 N N . GLY A 1 172 ? 9.986 18.040 -1.464 1.00 56.56 172 GLY A N 1
ATOM 1303 C CA . GLY A 1 172 ? 10.953 18.906 -2.161 1.00 56.56 172 GLY A CA 1
ATOM 1304 C C . GLY A 1 172 ? 11.154 20.242 -1.462 1.00 56.56 172 GLY A C 1
ATOM 1305 O O . GLY A 1 172 ? 12.239 20.818 -1.503 1.00 56.56 172 GLY A O 1
ATOM 1306 N N . ARG A 1 173 ? 10.138 20.704 -0.727 1.00 53.47 173 ARG A N 1
ATOM 1307 C CA . ARG A 1 173 ? 10.221 21.916 0.096 1.00 53.47 173 ARG A CA 1
ATOM 1308 C C . ARG A 1 173 ? 10.993 21.700 1.402 1.00 53.47 173 ARG A C 1
ATOM 1310 O O . ARG A 1 173 ? 11.502 22.666 1.961 1.00 53.47 173 ARG A O 1
ATOM 1317 N N . THR A 1 174 ? 11.102 20.456 1.870 1.00 55.31 174 THR A N 1
ATOM 1318 C CA . THR A 1 174 ? 11.819 20.080 3.101 1.00 55.31 174 THR A CA 1
ATOM 1319 C C . THR A 1 174 ? 13.271 19.650 2.872 1.00 55.31 174 THR A C 1
ATOM 1321 O O . THR A 1 174 ? 13.933 19.271 3.830 1.00 55.31 174 THR A O 1
ATOM 1324 N N . MET A 1 175 ? 13.791 19.750 1.638 1.00 54.03 175 MET A N 1
ATOM 1325 C CA . MET A 1 175 ? 15.201 19.475 1.301 1.00 54.03 175 MET A CA 1
ATOM 1326 C C . MET A 1 175 ? 15.673 18.061 1.710 1.00 54.03 175 MET A C 1
ATOM 1328 O O . MET A 1 175 ? 16.827 17.867 2.077 1.00 54.03 175 MET A O 1
ATOM 1332 N N . LEU A 1 176 ? 14.763 17.079 1.663 1.00 52.09 176 LEU A N 1
ATOM 1333 C CA . LEU A 1 176 ? 15.045 15.659 1.933 1.00 52.09 176 LEU A CA 1
ATOM 1334 C C . LEU A 1 176 ? 15.227 14.820 0.659 1.00 52.09 176 LEU A C 1
ATOM 1336 O O . LEU A 1 176 ? 15.610 13.660 0.757 1.00 52.09 176 LEU A O 1
ATOM 1340 N N . LEU A 1 177 ? 14.977 15.404 -0.516 1.00 51.22 177 LEU A N 1
ATOM 1341 C CA . LEU A 1 177 ? 15.158 14.742 -1.807 1.00 51.22 177 LEU A CA 1
ATOM 1342 C C . LEU A 1 177 ? 16.611 14.831 -2.275 1.00 51.22 177 LEU A C 1
ATOM 1344 O O . LEU A 1 177 ? 17.251 15.883 -2.189 1.00 51.22 177 LEU A O 1
ATOM 1348 N N . SER A 1 178 ? 17.106 13.729 -2.835 1.00 54.19 178 SER A N 1
ATOM 1349 C CA . SER A 1 178 ? 18.363 13.684 -3.581 1.00 54.19 178 SER A CA 1
ATOM 1350 C C . SER A 1 178 ? 18.409 14.756 -4.685 1.00 54.19 178 SER A C 1
ATOM 1352 O O . SER A 1 178 ? 17.466 14.945 -5.450 1.00 54.19 178 SER A O 1
ATOM 1354 N N . ASP A 1 179 ? 19.549 15.435 -4.835 1.00 55.19 179 ASP A N 1
ATOM 1355 C CA . ASP A 1 179 ? 19.772 16.533 -5.796 1.00 55.19 179 ASP A CA 1
ATOM 1356 C C . ASP A 1 179 ? 19.478 16.135 -7.268 1.00 55.19 179 ASP A C 1
ATOM 1358 O O . ASP A 1 179 ? 19.278 16.976 -8.149 1.00 55.19 179 ASP A O 1
ATOM 1362 N N . MET A 1 180 ? 19.426 14.826 -7.545 1.00 50.78 180 MET A N 1
ATOM 1363 C CA . MET A 1 180 ? 19.155 14.256 -8.862 1.00 50.78 180 MET A CA 1
ATOM 1364 C C . MET A 1 180 ? 17.650 14.157 -9.194 1.00 50.78 180 MET A C 1
ATOM 1366 O O . MET A 1 180 ? 17.296 14.324 -10.360 1.00 50.78 180 MET A O 1
ATOM 1370 N N . SER A 1 181 ? 16.758 13.941 -8.217 1.00 50.47 181 SER A N 1
ATOM 1371 C CA . SER A 1 181 ? 15.301 13.854 -8.455 1.00 50.47 181 SER A CA 1
ATOM 1372 C C . SER A 1 181 ? 14.697 15.227 -8.776 1.00 50.47 181 SER A C 1
ATOM 1374 O O . SER A 1 181 ? 13.863 15.355 -9.673 1.00 50.47 181 SER A O 1
ATOM 1376 N N . THR A 1 182 ? 15.229 16.284 -8.157 1.00 52.12 182 THR A N 1
ATOM 1377 C CA . THR A 1 182 ? 14.843 17.683 -8.409 1.00 52.12 182 THR A CA 1
ATOM 1378 C C . THR A 1 182 ? 15.158 18.152 -9.839 1.00 52.12 182 THR A C 1
ATOM 1380 O O . THR A 1 182 ? 14.489 19.043 -10.363 1.00 52.12 182 THR A O 1
ATOM 1383 N N . ARG A 1 183 ? 16.170 17.569 -10.504 1.00 54.38 183 ARG A N 1
ATOM 1384 C CA . ARG A 1 183 ? 16.574 17.959 -11.871 1.00 54.38 183 ARG A CA 1
ATOM 1385 C C . ARG A 1 183 ? 15.703 17.355 -12.972 1.00 54.38 183 ARG A C 1
ATOM 1387 O O . ARG A 1 183 ? 15.600 17.962 -14.030 1.00 54.38 183 ARG A O 1
ATOM 1394 N N . VAL A 1 184 ? 15.083 16.199 -12.739 1.00 52.75 184 VAL A N 1
ATOM 1395 C CA . VAL A 1 184 ? 14.292 15.487 -13.763 1.00 52.75 184 VAL A CA 1
ATOM 1396 C C . VAL A 1 184 ? 12.955 16.182 -14.052 1.00 52.75 184 VAL A C 1
ATOM 1398 O O . VAL A 1 184 ? 12.458 16.075 -15.163 1.00 52.75 184 VAL A O 1
ATOM 1401 N N . PHE A 1 185 ? 12.407 16.939 -13.097 1.00 47.78 185 PHE A N 1
ATOM 1402 C CA . PHE A 1 185 ? 11.108 17.620 -13.231 1.00 47.78 185 PHE A CA 1
ATOM 1403 C C . PHE A 1 185 ? 11.189 19.129 -13.527 1.00 47.78 185 PHE A C 1
ATOM 1405 O O . PHE A 1 185 ? 10.157 19.788 -13.626 1.00 47.78 185 PHE A O 1
ATOM 1412 N N . LYS A 1 186 ? 12.396 19.706 -13.625 1.00 45.03 186 LYS A N 1
ATOM 1413 C CA . LYS A 1 186 ? 12.589 21.145 -13.902 1.00 45.03 186 LYS A CA 1
ATOM 1414 C C . LYS A 1 186 ? 12.730 21.486 -15.394 1.00 45.03 186 LYS A C 1
ATOM 1416 O O . LYS A 1 186 ? 12.816 22.670 -15.711 1.00 45.03 186 LYS A O 1
ATOM 1421 N N . ASN A 1 187 ? 12.744 20.474 -16.262 1.00 38.59 187 ASN A N 1
ATOM 1422 C CA . ASN A 1 187 ? 12.685 20.575 -17.724 1.00 38.59 187 ASN A CA 1
ATOM 1423 C C . ASN A 1 187 ? 11.404 19.913 -18.228 1.00 38.59 187 ASN A C 1
ATOM 1425 O O . ASN A 1 187 ? 10.933 20.342 -19.302 1.00 38.59 187 ASN A O 1
#